Protein AF-A0A933UM60-F1 (afdb_monomer)

Structure (mmCIF, N/CA/C/O backbone):
data_AF-A0A933UM60-F1
#
_entry.id   AF-A0A933UM60-F1
#
loop_
_atom_site.group_PDB
_atom_site.id
_atom_site.type_symbol
_atom_site.label_atom_id
_atom_site.label_alt_id
_atom_site.label_comp_id
_atom_site.label_asym_id
_atom_site.label_entity_id
_atom_site.label_seq_id
_atom_site.pdbx_PDB_ins_code
_atom_site.Cartn_x
_atom_site.Cartn_y
_atom_site.Cartn_z
_atom_site.occupancy
_atom_site.B_iso_or_equiv
_atom_site.auth_seq_id
_atom_site.auth_comp_id
_atom_site.auth_asym_id
_atom_site.auth_atom_id
_atom_site.pdbx_PDB_model_num
ATOM 1 N N . MET A 1 1 ? -29.049 58.541 -40.777 1.00 42.91 1 MET A N 1
ATOM 2 C CA . MET A 1 1 ? -27.787 58.782 -41.516 1.00 42.91 1 MET A CA 1
ATOM 3 C C . MET A 1 1 ? -27.486 57.517 -42.316 1.00 42.91 1 MET A C 1
ATOM 5 O O . MET A 1 1 ? -27.188 56.504 -41.711 1.00 42.91 1 MET A O 1
ATOM 9 N N . GLY A 1 2 ? -27.932 57.425 -43.572 1.00 38.59 2 GLY A N 1
ATOM 10 C CA . GLY A 1 2 ? -27.103 57.730 -44.752 1.00 38.59 2 GLY A CA 1
ATOM 11 C C . GLY A 1 2 ? -26.248 56.503 -45.113 1.00 38.59 2 GLY A C 1
ATOM 12 O O . GLY A 1 2 ? -25.221 56.299 -44.489 1.00 38.59 2 GLY A O 1
ATOM 13 N N . ALA A 1 3 ? -26.781 55.519 -45.845 1.00 40.28 3 ALA A N 1
ATOM 14 C CA . ALA A 1 3 ? -26.734 55.390 -47.314 1.00 40.28 3 ALA A CA 1
ATOM 15 C C . ALA A 1 3 ? -25.311 55.084 -47.851 1.00 40.28 3 ALA A C 1
ATOM 17 O O . ALA A 1 3 ? -24.404 55.875 -47.662 1.00 40.28 3 ALA A O 1
ATOM 18 N N . VAL A 1 4 ? -25.039 53.878 -48.374 1.00 40.75 4 VAL A N 1
ATOM 19 C CA . VAL A 1 4 ? -25.168 53.446 -49.794 1.00 40.75 4 VAL A CA 1
ATOM 20 C C . VAL A 1 4 ? -23.801 53.375 -50.498 1.00 40.75 4 VAL A C 1
ATOM 22 O O . VAL A 1 4 ? -23.151 54.392 -50.676 1.00 40.75 4 VAL A O 1
ATOM 25 N N . HIS A 1 5 ? -23.427 52.175 -50.968 1.00 44.78 5 HIS A N 1
ATOM 26 C CA . HIS A 1 5 ? -23.040 51.868 -52.367 1.00 44.78 5 HIS A CA 1
ATOM 27 C C . HIS A 1 5 ? -22.730 50.354 -52.494 1.00 44.78 5 HIS A C 1
ATOM 29 O O . HIS A 1 5 ? -21.765 49.870 -51.919 1.00 44.78 5 HIS A O 1
ATOM 35 N N . ARG A 1 6 ? -23.623 49.489 -53.023 1.00 44.81 6 ARG A N 1
ATOM 36 C CA . ARG A 1 6 ? -23.791 49.090 -54.455 1.00 44.81 6 ARG A CA 1
ATOM 37 C C . ARG A 1 6 ? -22.460 49.078 -55.232 1.00 44.81 6 ARG A C 1
ATOM 39 O O . ARG A 1 6 ? -21.859 50.130 -55.341 1.00 44.81 6 ARG A O 1
ATOM 46 N N . GLY A 1 7 ? -21.987 48.020 -55.896 1.00 40.00 7 GLY A N 1
ATOM 47 C CA . GLY A 1 7 ? -22.575 46.756 -56.353 1.00 40.00 7 GLY A CA 1
ATOM 48 C C . GLY A 1 7 ? -22.215 46.501 -57.836 1.00 40.00 7 GLY A C 1
ATOM 49 O O . GLY A 1 7 ? -22.061 47.466 -58.576 1.00 40.00 7 GLY A O 1
ATOM 50 N N . ARG A 1 8 ? -22.229 45.218 -58.264 1.00 44.12 8 ARG A N 1
ATOM 51 C CA . ARG A 1 8 ? -22.216 44.677 -59.664 1.00 44.12 8 ARG A CA 1
ATOM 52 C C . ARG A 1 8 ? -20.857 44.684 -60.405 1.00 44.12 8 ARG A C 1
ATOM 54 O O . ARG A 1 8 ? -20.070 45.578 -60.186 1.00 44.12 8 ARG A O 1
ATOM 61 N N . ARG A 1 9 ? -20.513 43.802 -61.362 1.00 42.97 9 ARG A N 1
ATOM 62 C CA . ARG A 1 9 ? -21.058 42.582 -62.025 1.00 42.97 9 ARG A CA 1
ATOM 63 C C . ARG A 1 9 ? -19.967 42.069 -63.002 1.00 42.97 9 ARG A C 1
ATOM 65 O O . ARG A 1 9 ? -19.203 42.882 -63.497 1.00 42.97 9 ARG A O 1
ATOM 72 N N . GLY A 1 10 ? -20.025 40.792 -63.412 1.00 39.47 10 GLY A N 1
ATOM 73 C CA . GLY A 1 10 ? -19.461 40.301 -64.695 1.00 39.47 10 GLY A CA 1
ATOM 74 C C . GLY A 1 10 ? -18.886 38.875 -64.620 1.00 39.47 10 GLY A C 1
ATOM 75 O O . GLY A 1 10 ? -17.795 38.691 -64.114 1.00 39.47 10 GLY A O 1
ATOM 76 N N . ARG A 1 11 ? -19.664 37.798 -64.833 1.00 40.88 11 ARG A N 1
ATOM 77 C CA . ARG A 1 11 ? -19.905 37.053 -66.102 1.00 40.88 11 ARG A CA 1
ATOM 78 C C . ARG A 1 11 ? -18.648 36.503 -66.836 1.00 40.88 11 ARG A C 1
ATOM 80 O O . ARG A 1 11 ? -18.079 37.245 -67.613 1.00 40.88 11 ARG A O 1
ATOM 87 N N . ARG A 1 12 ? -18.388 35.180 -66.652 1.00 40.91 12 ARG A N 1
ATOM 88 C CA . ARG A 1 12 ? -18.180 34.039 -67.622 1.00 40.91 12 ARG A CA 1
ATOM 89 C C . ARG A 1 12 ? -17.208 34.211 -68.835 1.00 40.91 12 ARG A C 1
ATOM 91 O O . ARG A 1 12 ? -17.000 35.333 -69.254 1.00 40.91 12 ARG A O 1
ATOM 98 N N . PRO A 1 13 ? -16.848 33.156 -69.618 1.00 51.88 13 PRO A N 1
ATOM 99 C CA . PRO A 1 13 ? -16.498 31.739 -69.356 1.00 51.88 13 PRO A CA 1
ATOM 100 C C . PRO A 1 13 ? -15.273 31.207 -70.191 1.00 51.88 13 PRO A C 1
ATOM 102 O O . PRO A 1 13 ? -14.789 31.888 -71.080 1.00 51.88 13 PRO A O 1
ATOM 105 N N . ARG A 1 14 ? -14.904 29.921 -69.986 1.00 44.75 14 ARG A N 1
ATOM 106 C CA . ARG A 1 14 ? -14.344 28.916 -70.949 1.00 44.75 14 ARG A CA 1
ATOM 107 C C . ARG A 1 14 ? -13.063 29.226 -71.765 1.00 44.75 14 ARG A C 1
ATOM 109 O O . ARG A 1 14 ? -13.074 30.125 -72.593 1.00 44.75 14 ARG A O 1
ATOM 116 N N . ARG A 1 15 ? -12.101 28.280 -71.741 1.00 43.41 15 ARG A N 1
ATOM 117 C CA . ARG A 1 15 ? -11.640 27.463 -72.905 1.00 43.41 15 ARG A CA 1
ATOM 118 C C . ARG A 1 15 ? -10.440 26.557 -72.547 1.00 43.41 15 ARG A C 1
ATOM 120 O O . ARG A 1 15 ? -9.347 27.040 -72.296 1.00 43.41 15 ARG A O 1
ATOM 127 N N . THR A 1 16 ? -10.654 25.241 -72.575 1.00 47.88 16 THR A N 1
ATOM 128 C CA . THR A 1 16 ? -9.667 24.213 -72.985 1.00 47.88 16 THR A CA 1
ATOM 129 C C . THR A 1 16 ? -9.500 24.277 -74.515 1.00 47.88 16 THR A C 1
ATOM 131 O O . THR A 1 16 ? -10.444 24.739 -75.169 1.00 47.88 16 THR A O 1
ATOM 134 N N . PRO A 1 17 ? -8.357 23.868 -75.116 1.00 49.66 17 PRO A N 1
ATOM 135 C CA . PRO A 1 17 ? -8.133 22.450 -75.494 1.00 49.66 17 PRO A CA 1
ATOM 136 C C . PRO A 1 17 ? -6.635 21.996 -75.458 1.00 49.66 17 PRO A C 1
ATOM 138 O O . PRO A 1 17 ? -5.748 22.832 -75.374 1.00 49.66 17 PRO A O 1
ATOM 141 N N . ALA A 1 18 ? -6.337 20.697 -75.251 1.00 39.78 18 ALA A N 1
ATOM 142 C CA . ALA A 1 18 ? -5.787 19.713 -76.228 1.00 39.78 18 ALA A CA 1
ATOM 143 C C . ALA A 1 18 ? -4.406 20.089 -76.841 1.00 39.78 18 ALA A C 1
ATOM 145 O O . ALA A 1 18 ? -4.209 21.230 -77.210 1.00 39.78 18 ALA A O 1
ATOM 146 N N . ALA A 1 19 ? -3.407 19.238 -77.102 1.00 39.78 19 ALA A N 1
ATOM 147 C CA . ALA A 1 19 ? -3.171 17.797 -77.024 1.00 39.78 19 ALA A CA 1
ATOM 148 C C . ALA A 1 19 ? -1.699 17.518 -77.451 1.00 39.78 19 ALA A C 1
ATOM 150 O O . ALA A 1 19 ? -1.072 18.365 -78.078 1.00 39.78 19 ALA A O 1
ATOM 151 N N . ARG A 1 20 ? -1.269 16.253 -77.283 1.00 35.12 20 ARG A N 1
ATOM 152 C CA . ARG A 1 20 ? -0.424 15.454 -78.213 1.00 35.12 20 ARG A CA 1
ATOM 153 C C . ARG A 1 20 ? 1.116 15.576 -78.201 1.00 35.12 20 ARG A C 1
ATOM 155 O O . ARG A 1 20 ? 1.680 16.633 -78.425 1.00 35.12 20 ARG A O 1
ATOM 162 N N . GLY A 1 21 ? 1.754 14.393 -78.171 1.00 37.00 21 GLY A N 1
ATOM 163 C CA . GLY A 1 21 ? 3.055 14.097 -78.803 1.00 37.00 21 GLY A CA 1
ATOM 164 C C . GLY A 1 21 ? 4.148 13.660 -77.818 1.00 37.00 21 GLY A C 1
ATOM 165 O O . GLY A 1 21 ? 4.873 14.492 -77.306 1.00 37.00 21 GLY A O 1
ATOM 166 N N . ALA A 1 22 ? 4.209 12.403 -77.369 1.00 41.56 22 ALA A N 1
ATOM 167 C CA . ALA A 1 22 ? 4.901 11.281 -78.023 1.00 41.56 22 ALA A CA 1
ATOM 168 C C . ALA A 1 22 ? 6.381 11.544 -78.381 1.00 41.56 22 ALA A C 1
ATOM 170 O O . ALA A 1 22 ? 6.646 12.282 -79.324 1.00 41.56 22 ALA A O 1
ATOM 171 N N . ARG A 1 23 ? 7.312 10.830 -77.718 1.00 44.06 23 ARG A N 1
ATOM 172 C CA . ARG A 1 23 ? 8.326 9.937 -78.338 1.00 44.06 23 ARG A CA 1
ATOM 173 C C . ARG A 1 23 ? 9.344 9.420 -77.306 1.00 44.06 23 ARG A C 1
ATOM 175 O O . ARG A 1 23 ? 10.139 10.171 -76.758 1.00 44.06 23 ARG A O 1
ATOM 182 N N . ARG A 1 24 ? 9.332 8.098 -77.098 1.00 45.41 24 ARG A N 1
ATOM 183 C CA . ARG A 1 24 ? 10.497 7.299 -76.680 1.00 45.41 24 ARG A CA 1
ATOM 184 C C . ARG A 1 24 ? 11.427 7.119 -77.887 1.00 45.41 24 ARG A C 1
ATOM 186 O O . ARG A 1 24 ? 10.913 7.005 -79.001 1.00 45.41 24 ARG A O 1
ATOM 193 N N . PRO A 1 25 ? 12.730 6.905 -77.665 1.00 51.56 25 PRO A N 1
ATOM 194 C CA . PRO A 1 25 ? 13.482 6.002 -78.521 1.00 51.56 25 PRO A CA 1
ATOM 195 C C . PRO A 1 25 ? 13.989 4.792 -77.732 1.00 51.56 25 PRO A C 1
ATOM 197 O O . PRO A 1 25 ? 14.668 4.910 -76.714 1.00 51.56 25 PRO A O 1
ATOM 200 N N . ALA A 1 26 ? 13.632 3.618 -78.247 1.00 37.78 26 ALA A N 1
ATOM 201 C CA . ALA A 1 26 ? 14.348 2.378 -78.022 1.00 37.78 26 ALA A CA 1
ATOM 202 C C . ALA A 1 26 ? 15.647 2.416 -78.841 1.00 37.78 26 ALA A C 1
ATOM 204 O O . ALA A 1 26 ? 15.629 2.775 -80.016 1.00 37.78 26 ALA A O 1
ATOM 205 N N . GLY A 1 27 ? 16.756 2.032 -78.219 1.00 39.91 27 GLY A N 1
ATOM 206 C CA . GLY A 1 27 ? 18.043 1.826 -78.871 1.00 39.91 27 GLY A CA 1
ATOM 207 C C . GLY A 1 27 ? 18.648 0.532 -78.356 1.00 39.91 27 GLY A C 1
ATOM 208 O O . GLY A 1 27 ? 19.446 0.545 -77.427 1.00 39.91 27 GLY A O 1
ATOM 209 N N . ALA A 1 28 ? 18.218 -0.586 -78.936 1.00 37.09 28 ALA A N 1
ATOM 210 C CA . ALA A 1 28 ? 18.884 -1.868 -78.798 1.00 37.09 28 ALA A CA 1
ATOM 211 C C . ALA A 1 28 ? 20.180 -1.846 -79.620 1.00 37.09 28 ALA A C 1
ATOM 213 O O . ALA A 1 28 ? 20.149 -1.577 -80.821 1.00 37.09 28 ALA A O 1
ATOM 214 N N . ARG A 1 29 ? 21.311 -2.174 -78.991 1.00 42.38 29 ARG A N 1
ATOM 215 C CA . ARG A 1 29 ? 22.474 -2.742 -79.679 1.00 42.38 29 ARG A CA 1
ATOM 216 C C . ARG A 1 29 ? 22.994 -3.919 -78.868 1.00 42.38 29 ARG A C 1
ATOM 218 O O . ARG A 1 29 ? 23.599 -3.757 -77.816 1.00 42.38 29 ARG A O 1
ATOM 225 N N . VAL A 1 30 ? 22.695 -5.097 -79.399 1.00 42.00 30 VAL A N 1
ATOM 226 C CA . VAL A 1 30 ? 23.357 -6.368 -79.125 1.00 42.00 30 VAL A CA 1
ATOM 227 C C . VAL A 1 30 ? 24.645 -6.393 -79.954 1.00 42.00 30 VAL A C 1
ATOM 229 O O . VAL A 1 30 ? 24.625 -6.029 -81.128 1.00 42.00 30 VAL A O 1
ATOM 232 N N . GLY A 1 31 ? 25.752 -6.812 -79.346 1.00 37.25 31 GLY A N 1
ATOM 233 C CA . GLY A 1 31 ? 27.034 -7.076 -80.001 1.00 37.25 31 GLY A CA 1
ATOM 234 C C . GLY A 1 31 ? 27.964 -7.808 -79.026 1.00 37.25 31 GLY A C 1
ATOM 235 O O . GLY A 1 31 ? 27.864 -7.564 -77.827 1.00 37.25 31 GLY A O 1
ATOM 236 N N . PRO A 1 32 ? 28.774 -8.766 -79.496 1.00 45.16 32 PRO A N 1
ATOM 237 C CA . PRO A 1 32 ? 28.977 -10.048 -78.828 1.00 45.16 32 PRO A CA 1
ATOM 238 C C . PRO A 1 32 ? 30.086 -10.024 -77.773 1.00 45.16 32 PRO A C 1
ATOM 240 O O . PRO A 1 32 ? 31.077 -9.308 -77.900 1.00 45.16 32 PRO A O 1
ATOM 243 N N . GLY A 1 33 ? 29.949 -10.880 -76.761 1.00 40.22 33 GLY A N 1
ATOM 244 C CA . GLY A 1 33 ? 31.091 -11.312 -75.964 1.00 40.22 33 GLY A CA 1
ATOM 245 C C . GLY A 1 33 ? 31.968 -12.282 -76.757 1.00 40.22 33 GLY A C 1
ATOM 246 O O . GLY A 1 33 ? 31.464 -13.057 -77.572 1.00 40.22 33 GLY A O 1
ATOM 247 N N . PRO A 1 34 ? 33.268 -12.297 -76.452 1.00 44.75 34 PRO A N 1
ATOM 248 C CA . PRO A 1 34 ? 33.931 -13.571 -76.275 1.00 44.75 34 PRO A CA 1
ATOM 249 C C . PRO A 1 34 ? 34.558 -13.653 -74.885 1.00 44.75 34 PRO A C 1
ATOM 251 O O . PRO A 1 34 ? 35.176 -12.721 -74.370 1.00 44.75 34 PRO A O 1
ATOM 254 N N . ALA A 1 35 ? 34.360 -14.819 -74.284 1.00 40.16 35 ALA A N 1
ATOM 255 C CA . ALA A 1 35 ? 35.145 -15.315 -73.177 1.00 40.16 35 ALA A CA 1
ATOM 256 C C . ALA A 1 35 ? 36.649 -15.339 -73.521 1.00 40.16 35 ALA A C 1
ATOM 258 O O . ALA A 1 35 ? 37.029 -15.319 -74.689 1.00 40.16 35 ALA A O 1
ATOM 259 N N . ALA A 1 36 ? 37.455 -15.502 -72.470 1.00 38.41 36 ALA A N 1
ATOM 260 C CA . ALA A 1 36 ? 38.898 -15.761 -72.455 1.00 38.41 36 ALA A CA 1
ATOM 261 C C . ALA A 1 36 ? 39.812 -14.532 -72.313 1.00 38.41 36 ALA A C 1
ATOM 263 O O . ALA A 1 36 ? 40.318 -13.982 -73.281 1.00 38.41 36 ALA A O 1
ATOM 264 N N . ALA A 1 37 ? 40.131 -14.201 -71.059 1.00 41.66 37 ALA A N 1
ATOM 265 C CA . ALA A 1 37 ? 41.521 -14.092 -70.604 1.00 41.66 37 ALA A CA 1
ATOM 266 C C . ALA A 1 37 ? 41.555 -13.954 -69.074 1.00 41.66 37 ALA A C 1
ATOM 268 O O . ALA A 1 37 ? 41.795 -12.882 -68.525 1.00 41.66 37 ALA A O 1
ATOM 269 N N . ALA A 1 38 ? 41.340 -15.067 -68.370 1.00 48.56 38 ALA A N 1
ATOM 270 C CA . ALA A 1 38 ? 41.870 -15.217 -67.022 1.00 48.56 38 ALA A CA 1
ATOM 271 C C . ALA A 1 38 ? 43.401 -15.279 -67.144 1.00 48.56 38 ALA A C 1
ATOM 273 O O . ALA A 1 38 ? 43.972 -16.332 -67.417 1.00 48.56 38 ALA A O 1
ATOM 274 N N . ARG A 1 39 ? 44.066 -14.127 -67.029 1.00 42.00 39 ARG A N 1
ATOM 275 C CA . ARG A 1 39 ? 45.517 -14.054 -66.852 1.00 42.00 39 ARG A CA 1
ATOM 276 C C . ARG A 1 39 ? 45.785 -13.616 -65.423 1.00 42.00 39 ARG A C 1
ATOM 278 O O . ARG A 1 39 ? 45.347 -12.554 -64.993 1.00 42.00 39 ARG A O 1
ATOM 285 N N . ALA A 1 40 ? 46.458 -14.497 -64.695 1.00 45.84 40 ALA A N 1
ATOM 286 C CA . ALA A 1 40 ? 46.932 -14.286 -63.343 1.00 45.84 40 ALA A CA 1
ATOM 287 C C . ALA A 1 40 ? 47.729 -12.975 -63.259 1.00 45.84 40 ALA A C 1
ATOM 289 O O . ALA A 1 40 ? 48.801 -12.852 -63.851 1.00 45.84 40 ALA A O 1
ATOM 290 N N . HIS A 1 41 ? 47.202 -11.995 -62.526 1.00 54.59 41 HIS A N 1
ATOM 291 C CA . HIS A 1 41 ? 47.991 -10.854 -62.085 1.00 54.59 41 HIS A CA 1
ATOM 292 C C . HIS A 1 41 ? 48.845 -11.299 -60.887 1.00 54.59 41 HIS A C 1
ATOM 294 O O . HIS A 1 41 ? 48.278 -11.797 -59.910 1.00 54.59 41 HIS A O 1
ATOM 300 N N . PRO A 1 42 ? 50.180 -11.140 -60.919 1.00 49.00 42 PRO A N 1
ATOM 301 C CA . PRO A 1 42 ? 51.004 -11.388 -59.745 1.00 49.00 42 PRO A CA 1
ATOM 302 C C . PRO A 1 42 ? 50.621 -10.388 -58.646 1.00 49.00 42 PRO A C 1
ATOM 304 O O . PRO A 1 42 ? 50.421 -9.200 -58.907 1.00 49.00 42 PRO A O 1
ATOM 307 N N . ALA A 1 43 ? 50.477 -10.889 -57.419 1.00 53.31 43 ALA A N 1
ATOM 308 C CA . ALA A 1 43 ? 50.132 -10.101 -56.246 1.00 53.31 43 ALA A CA 1
ATOM 309 C C . ALA A 1 43 ? 51.196 -9.020 -55.997 1.00 53.31 43 ALA A C 1
ATOM 311 O O . ALA A 1 43 ? 52.293 -9.309 -55.525 1.00 53.31 43 ALA A O 1
ATOM 312 N N . LEU A 1 44 ? 50.867 -7.767 -56.314 1.00 55.81 44 LEU A N 1
ATOM 313 C CA . LEU A 1 44 ? 51.692 -6.627 -55.935 1.00 55.81 44 LEU A CA 1
ATOM 314 C C . LEU A 1 44 ? 51.596 -6.423 -54.411 1.00 55.81 44 LEU A C 1
ATOM 316 O O . LEU A 1 44 ? 50.483 -6.415 -53.870 1.00 55.81 44 LEU A O 1
ATOM 320 N N . PRO A 1 45 ? 52.723 -6.246 -53.699 1.00 58.72 45 PRO A N 1
ATOM 321 C CA . PRO A 1 45 ? 52.699 -5.948 -52.274 1.00 58.72 45 PRO A CA 1
ATOM 322 C C . PRO A 1 45 ? 51.970 -4.621 -52.016 1.00 58.72 45 PRO A C 1
ATOM 324 O O . PRO A 1 45 ? 52.177 -3.625 -52.711 1.00 58.72 45 PRO A O 1
ATOM 327 N N . ARG A 1 46 ? 51.080 -4.620 -51.014 1.00 50.03 46 ARG A N 1
ATOM 328 C CA . ARG A 1 46 ? 50.284 -3.445 -50.630 1.00 50.03 46 ARG A CA 1
ATOM 329 C C . ARG A 1 46 ? 51.210 -2.301 -50.179 1.00 50.03 46 ARG A C 1
ATOM 331 O O . ARG A 1 46 ? 52.026 -2.527 -49.287 1.00 50.03 46 ARG A O 1
ATOM 338 N N . PRO A 1 47 ? 51.070 -1.077 -50.723 1.00 53.19 47 PRO A N 1
ATOM 339 C CA . PRO A 1 47 ? 51.837 0.070 -50.249 1.00 53.19 47 PRO A CA 1
ATOM 340 C C . PRO A 1 47 ? 51.412 0.446 -48.817 1.00 53.19 47 PRO A C 1
ATOM 342 O O . PRO A 1 47 ? 50.213 0.423 -48.511 1.00 53.19 47 PRO A O 1
ATOM 345 N N . PRO A 1 48 ? 52.353 0.808 -47.928 1.00 54.69 48 PRO A N 1
ATOM 346 C CA . PRO A 1 48 ? 52.015 1.204 -46.573 1.00 54.69 48 PRO A CA 1
ATOM 347 C C . PRO A 1 48 ? 51.436 2.623 -46.579 1.00 54.69 48 PRO A C 1
ATOM 349 O O . PRO A 1 48 ? 52.000 3.544 -47.164 1.00 54.69 48 PRO A O 1
ATOM 352 N N . GLY A 1 49 ? 50.311 2.806 -45.886 1.00 56.88 49 GLY A N 1
ATOM 353 C CA . GLY A 1 49 ? 49.848 4.128 -45.468 1.00 56.88 49 GLY A CA 1
ATOM 354 C C . GLY A 1 49 ? 49.027 4.915 -46.490 1.00 56.88 49 GLY A C 1
ATOM 355 O O . GLY A 1 49 ? 49.430 5.986 -46.933 1.00 56.88 49 GLY A O 1
ATOM 356 N N . ARG A 1 50 ? 47.790 4.481 -46.747 1.00 44.47 50 ARG A N 1
ATOM 357 C CA . ARG A 1 50 ? 46.692 5.417 -47.031 1.00 44.47 50 ARG A CA 1
ATOM 358 C C . ARG A 1 50 ? 45.584 5.176 -46.017 1.00 44.47 50 ARG A C 1
ATOM 360 O O . ARG A 1 50 ? 44.921 4.148 -46.045 1.00 44.47 50 ARG A O 1
ATOM 367 N N . ARG A 1 51 ? 45.440 6.115 -45.079 1.00 52.69 51 ARG A N 1
ATOM 368 C CA . ARG A 1 51 ? 44.299 6.179 -44.162 1.00 52.69 51 ARG A CA 1
ATOM 369 C C . ARG A 1 51 ? 43.049 6.369 -45.018 1.00 52.69 51 ARG A C 1
ATOM 371 O O . ARG A 1 51 ? 42.932 7.393 -45.687 1.00 52.69 51 ARG A O 1
ATOM 378 N N . GLU A 1 52 ? 42.152 5.390 -45.020 1.00 46.97 52 GLU A N 1
ATOM 379 C CA . GLU A 1 52 ? 40.813 5.580 -45.570 1.00 46.97 52 GLU A CA 1
ATOM 380 C C . GLU A 1 52 ? 40.159 6.774 -44.855 1.00 46.97 52 GLU A C 1
ATOM 382 O O . GLU A 1 52 ? 40.263 6.877 -43.623 1.00 46.97 52 GLU A O 1
ATOM 387 N N . PRO A 1 53 ? 39.527 7.716 -45.579 1.00 45.94 53 PRO A N 1
ATOM 388 C CA . PRO A 1 53 ? 38.753 8.759 -44.934 1.00 45.94 53 PRO A CA 1
ATOM 389 C C . PRO A 1 53 ? 37.640 8.067 -44.155 1.00 45.94 53 PRO A C 1
ATOM 391 O O . PRO A 1 53 ? 36.805 7.370 -44.728 1.00 45.94 53 PRO A O 1
ATOM 394 N N . ALA A 1 54 ? 37.675 8.223 -42.833 1.00 46.53 54 ALA A N 1
ATOM 395 C CA . ALA A 1 54 ? 36.659 7.709 -41.937 1.00 46.53 54 ALA A CA 1
ATOM 396 C C . ALA A 1 54 ? 35.279 8.097 -42.487 1.00 46.53 54 ALA A C 1
ATOM 398 O O . ALA A 1 54 ? 34.934 9.281 -42.506 1.00 46.53 54 ALA A O 1
ATOM 399 N N . GLY A 1 55 ? 34.501 7.102 -42.935 1.00 51.34 55 GLY A N 1
ATOM 400 C CA . GLY A 1 55 ? 33.073 7.273 -43.197 1.00 51.34 55 GLY A CA 1
ATOM 401 C C . GLY A 1 55 ? 32.452 7.998 -42.004 1.00 51.34 55 GLY A C 1
ATOM 402 O O . GLY A 1 55 ? 32.936 7.796 -40.884 1.00 51.34 55 GLY A O 1
ATOM 403 N N . PRO A 1 56 ? 31.475 8.898 -42.226 1.00 51.84 56 PRO A N 1
ATOM 404 C CA . PRO A 1 56 ? 31.122 9.942 -41.277 1.00 51.84 56 PRO A CA 1
ATOM 405 C C . PRO A 1 56 ? 30.920 9.307 -39.912 1.00 51.84 56 PRO A C 1
ATOM 407 O O . PRO A 1 56 ? 29.943 8.592 -39.682 1.00 51.84 56 PRO A O 1
ATOM 410 N N . ARG A 1 57 ? 31.898 9.531 -39.027 1.00 53.31 57 ARG A N 1
ATOM 411 C CA . ARG A 1 57 ? 31.808 9.152 -37.628 1.00 53.31 57 ARG A CA 1
ATOM 412 C C . ARG A 1 57 ? 30.583 9.893 -37.143 1.00 53.31 57 ARG A C 1
ATOM 414 O O . ARG A 1 57 ? 30.631 11.107 -36.954 1.00 53.31 57 ARG A O 1
ATOM 421 N N . ARG A 1 58 ? 29.466 9.179 -37.016 1.00 54.31 58 ARG A N 1
ATOM 422 C CA . ARG A 1 58 ? 28.319 9.644 -36.252 1.00 54.31 58 ARG A CA 1
ATOM 423 C C . ARG A 1 58 ? 28.845 9.769 -34.831 1.00 54.31 58 ARG A C 1
ATOM 425 O O . ARG A 1 58 ? 28.834 8.814 -34.066 1.00 54.31 58 ARG A O 1
ATOM 432 N N . GLY A 1 59 ? 29.450 10.918 -34.539 1.00 45.53 59 GLY A N 1
ATOM 433 C CA . GLY A 1 59 ? 29.855 11.271 -33.196 1.00 45.53 59 GLY A CA 1
ATOM 434 C C . GLY A 1 59 ? 28.617 11.273 -32.299 1.00 45.53 59 GLY A C 1
ATOM 435 O O . GLY A 1 59 ? 27.490 11.275 -32.809 1.00 45.53 59 GLY A O 1
ATOM 436 N N . PRO A 1 60 ? 28.790 11.329 -30.973 1.00 56.28 60 PRO A N 1
ATOM 437 C CA . PRO A 1 60 ? 27.700 11.355 -29.989 1.00 56.28 60 PRO A CA 1
ATOM 438 C C . PRO A 1 60 ? 26.853 12.654 -30.031 1.00 56.28 60 PRO A C 1
ATOM 440 O O . PRO A 1 60 ? 26.371 13.154 -29.020 1.00 56.28 60 PRO A O 1
ATOM 443 N N . ALA A 1 61 ? 26.681 13.251 -31.211 1.00 48.41 61 ALA A N 1
ATOM 444 C CA . ALA A 1 61 ? 25.949 14.479 -31.472 1.00 48.41 61 ALA A CA 1
ATOM 445 C C . ALA A 1 61 ? 24.506 14.240 -31.962 1.00 48.41 61 ALA A C 1
ATOM 447 O O . ALA A 1 61 ? 23.757 15.207 -32.085 1.00 48.41 61 ALA A O 1
ATOM 448 N N . ALA A 1 62 ? 24.089 12.992 -32.214 1.00 49.81 62 ALA A N 1
ATOM 449 C CA . ALA A 1 62 ? 22.729 12.690 -32.677 1.00 49.81 62 ALA A CA 1
ATOM 450 C C . ALA A 1 62 ? 21.676 12.585 -31.553 1.00 49.81 62 ALA A C 1
ATOM 452 O O . ALA A 1 62 ? 20.496 12.750 -31.845 1.00 49.81 62 ALA A O 1
ATOM 453 N N . ASP A 1 63 ? 22.067 12.410 -30.284 1.00 49.12 63 ASP A N 1
ATOM 454 C CA . ASP A 1 63 ? 21.108 12.120 -29.196 1.00 49.12 63 ASP A CA 1
ATOM 455 C C . ASP A 1 63 ? 20.895 13.248 -28.176 1.00 49.12 63 ASP A C 1
ATOM 457 O O . ASP A 1 63 ? 20.226 13.097 -27.158 1.00 49.12 63 ASP A O 1
ATOM 461 N N . ARG A 1 64 ? 21.374 14.462 -28.464 1.00 47.56 64 ARG A N 1
ATOM 462 C CA . ARG A 1 64 ? 21.210 15.608 -27.547 1.00 47.56 64 ARG A CA 1
ATOM 463 C C . ARG A 1 64 ? 19.797 16.212 -27.526 1.00 47.56 64 ARG A C 1
ATOM 465 O O . ARG A 1 64 ? 19.583 17.245 -26.897 1.00 47.56 64 ARG A O 1
ATOM 472 N N . ARG A 1 65 ? 18.814 15.623 -28.221 1.00 51.22 65 ARG A N 1
ATOM 473 C CA . ARG A 1 65 ? 17.466 16.211 -28.370 1.00 51.22 65 ARG A CA 1
ATOM 474 C C . ARG A 1 65 ? 16.414 15.732 -27.367 1.00 51.22 65 ARG A C 1
ATOM 476 O O . ARG A 1 65 ? 15.307 16.266 -27.424 1.00 51.22 65 ARG A O 1
ATOM 483 N N . ARG A 1 66 ? 16.693 14.791 -26.455 1.00 48.81 66 ARG A N 1
ATOM 484 C CA . ARG A 1 66 ? 15.639 14.260 -25.558 1.00 48.81 66 ARG A CA 1
ATOM 485 C C . ARG A 1 66 ? 15.993 14.103 -24.077 1.00 48.81 66 ARG A C 1
ATOM 487 O O . ARG A 1 66 ? 15.182 13.565 -23.342 1.00 48.81 66 ARG A O 1
ATOM 494 N N . ALA A 1 67 ? 17.074 14.701 -23.585 1.00 45.97 67 ALA A N 1
ATOM 495 C CA . ALA A 1 67 ? 17.245 14.915 -22.144 1.00 45.97 67 ALA A CA 1
ATOM 496 C C . ALA A 1 67 ? 16.525 16.205 -21.695 1.00 45.97 67 ALA A C 1
ATOM 498 O O . ALA A 1 67 ? 17.134 17.151 -21.203 1.00 45.97 67 ALA A O 1
ATOM 499 N N . ARG A 1 68 ? 15.210 16.297 -21.923 1.00 47.06 68 ARG A N 1
ATOM 500 C CA . ARG A 1 68 ? 14.372 17.231 -21.160 1.00 47.06 68 ARG A CA 1
ATOM 501 C C . ARG A 1 68 ? 13.649 16.377 -20.141 1.00 47.06 68 ARG A C 1
ATOM 503 O O . ARG A 1 68 ? 12.766 15.620 -20.530 1.00 47.06 68 ARG A O 1
ATOM 510 N N . VAL A 1 69 ? 14.004 16.518 -18.863 1.00 56.69 69 VAL A N 1
ATOM 511 C CA . VAL A 1 69 ? 13.107 16.124 -17.769 1.00 56.69 69 VAL A CA 1
ATOM 512 C C . VAL A 1 69 ? 11.740 16.694 -18.155 1.00 56.69 69 VAL A C 1
ATOM 514 O O . VAL A 1 69 ? 11.669 17.906 -18.415 1.00 56.69 69 VAL A O 1
ATOM 517 N N . PRO A 1 70 ? 10.696 15.871 -18.359 1.00 57.88 70 PRO A N 1
ATOM 518 C CA . PRO A 1 70 ? 9.423 16.409 -18.793 1.00 57.88 70 PRO A CA 1
ATOM 519 C C . PRO A 1 70 ? 9.038 17.479 -17.775 1.00 57.88 70 PRO A C 1
ATOM 521 O O . PRO A 1 70 ? 9.022 17.206 -16.579 1.00 57.88 70 PRO A O 1
ATOM 524 N N . ARG A 1 71 ? 8.766 18.712 -18.223 1.00 59.72 71 ARG A N 1
ATOM 525 C CA . ARG A 1 71 ? 8.429 19.841 -17.329 1.00 59.72 71 ARG A CA 1
ATOM 526 C C . ARG A 1 71 ? 7.204 19.551 -16.441 1.00 59.72 71 ARG A C 1
ATOM 528 O O . ARG A 1 71 ? 6.940 20.286 -15.503 1.00 59.72 71 ARG A O 1
ATOM 535 N N . LEU A 1 72 ? 6.488 18.468 -16.740 1.00 64.56 72 LEU A N 1
ATOM 536 C CA . LEU A 1 72 ? 5.316 17.953 -16.043 1.00 64.56 72 LEU A CA 1
ATOM 537 C C . LEU A 1 72 ? 5.575 16.628 -15.302 1.00 64.56 72 LEU A C 1
ATOM 539 O O . LEU A 1 72 ? 4.639 16.051 -14.766 1.00 64.56 72 LEU A O 1
ATOM 543 N N . GLY A 1 73 ? 6.813 16.126 -15.254 1.00 68.31 73 GLY A N 1
ATOM 544 C CA . GLY A 1 73 ? 7.136 14.826 -14.649 1.00 68.31 73 GLY A CA 1
ATOM 545 C C . GLY A 1 73 ? 6.810 14.740 -13.154 1.00 68.31 73 GLY A C 1
ATOM 546 O O . GLY A 1 73 ? 6.534 13.658 -12.652 1.00 68.31 73 GLY A O 1
ATOM 547 N N . LEU A 1 74 ? 6.777 15.883 -12.459 1.00 80.19 74 LEU A N 1
ATOM 548 C CA . LEU A 1 74 ? 6.398 15.985 -11.045 1.00 80.19 74 LEU A CA 1
ATOM 549 C C . LEU A 1 74 ? 4.919 16.332 -10.825 1.00 80.19 74 LEU A C 1
ATOM 551 O O . LEU A 1 74 ? 4.445 16.265 -9.694 1.00 80.19 74 LEU A O 1
ATOM 555 N N . LEU A 1 75 ? 4.173 16.689 -11.877 1.00 81.94 75 LEU A N 1
ATOM 556 C CA . LEU A 1 75 ? 2.766 17.074 -11.753 1.00 81.94 75 LEU A CA 1
ATOM 557 C C . LEU A 1 75 ? 1.901 15.978 -11.099 1.00 81.94 75 LEU A C 1
ATOM 559 O O . LEU A 1 75 ? 1.114 16.322 -10.217 1.00 81.94 75 LEU A O 1
ATOM 563 N N . PRO A 1 76 ? 2.059 14.679 -11.438 1.00 82.88 76 PRO A N 1
ATOM 564 C CA . PRO A 1 76 ? 1.290 13.625 -10.784 1.00 82.88 76 PRO A CA 1
ATOM 565 C C . PRO A 1 76 ? 1.546 13.575 -9.277 1.00 82.88 76 PRO A C 1
ATOM 567 O O . PR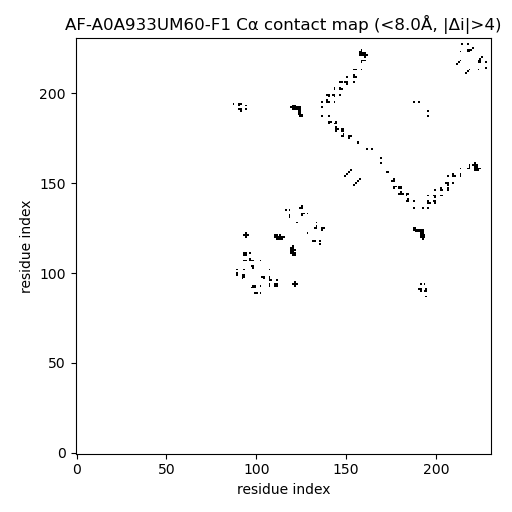O A 1 76 ? 0.607 13.449 -8.501 1.00 82.88 76 PRO A O 1
ATOM 570 N N . LEU A 1 77 ? 2.802 13.741 -8.854 1.00 82.88 77 LEU A N 1
ATOM 571 C CA . LEU A 1 77 ? 3.167 13.726 -7.439 1.00 82.88 77 LEU A CA 1
ATOM 572 C C . LEU A 1 77 ? 2.536 14.905 -6.684 1.00 82.88 77 LEU A C 1
ATOM 574 O O . LEU A 1 77 ? 1.998 14.718 -5.596 1.00 82.88 77 LEU A O 1
ATOM 578 N N . LEU A 1 78 ? 2.556 16.102 -7.277 1.00 86.19 78 LEU A N 1
ATOM 579 C CA . LEU A 1 78 ? 1.982 17.303 -6.664 1.00 86.19 78 LEU A CA 1
ATOM 580 C C . LEU A 1 78 ? 0.469 17.195 -6.452 1.00 86.19 78 LEU A C 1
ATOM 582 O O . LEU A 1 78 ? -0.028 17.665 -5.435 1.00 86.19 78 LEU A O 1
ATOM 586 N N . VAL A 1 79 ? -0.258 16.570 -7.381 1.00 89.75 79 VAL A N 1
ATOM 587 C CA . VAL A 1 79 ? -1.709 16.345 -7.245 1.00 89.75 79 VAL A CA 1
ATOM 588 C C . VAL A 1 79 ? -2.015 15.174 -6.306 1.00 89.75 79 VAL A C 1
ATOM 590 O O . VAL A 1 79 ? -3.014 15.198 -5.588 1.00 89.75 79 VAL A O 1
ATOM 593 N N . GLN A 1 80 ? -1.146 14.162 -6.267 1.00 88.44 80 GLN A N 1
ATOM 594 C CA . GLN A 1 80 ? -1.336 12.973 -5.440 1.00 88.44 80 GLN A CA 1
ATOM 595 C C . GLN A 1 80 ? -1.231 13.272 -3.940 1.00 88.44 80 GLN A C 1
ATOM 597 O O . GLN A 1 80 ? -1.999 12.712 -3.158 1.00 88.44 80 GLN A O 1
ATOM 602 N N . LEU A 1 81 ? -0.292 14.130 -3.524 1.00 90.19 81 LEU A N 1
ATOM 603 C CA . LEU A 1 81 ? -0.040 14.396 -2.103 1.00 90.19 81 LEU A CA 1
ATOM 604 C C . LEU A 1 81 ? -1.266 14.991 -1.373 1.00 90.19 81 LEU A C 1
ATOM 606 O O . LEU A 1 81 ? -1.641 14.433 -0.339 1.00 90.19 81 LEU A O 1
ATOM 610 N N . PRO A 1 82 ? -1.955 16.034 -1.888 1.00 91.06 82 PRO A N 1
ATOM 611 C CA . PRO A 1 82 ? -3.184 16.544 -1.276 1.00 91.06 82 PRO A CA 1
ATOM 612 C C . PRO A 1 82 ? -4.314 15.514 -1.233 1.00 91.06 82 PRO A C 1
ATOM 614 O O . PRO A 1 82 ? -5.016 15.422 -0.229 1.00 91.06 82 PRO A O 1
ATOM 617 N N . LEU A 1 83 ? -4.476 14.717 -2.295 1.00 89.31 83 LEU A N 1
ATOM 618 C CA . LEU A 1 83 ? -5.512 13.685 -2.350 1.00 89.31 83 LEU A CA 1
ATOM 619 C C . LEU A 1 83 ? -5.269 12.603 -1.293 1.00 89.31 83 LEU A C 1
ATOM 621 O O . LEU A 1 83 ? -6.189 12.197 -0.584 1.00 89.31 83 LEU A O 1
ATOM 625 N N . TRP A 1 84 ? -4.015 12.170 -1.157 1.00 87.88 84 TRP A N 1
ATOM 626 C CA . TRP A 1 84 ? -3.623 11.197 -0.147 1.00 87.88 84 TRP A CA 1
ATOM 627 C C . TRP A 1 84 ? -3.810 11.745 1.270 1.00 87.88 84 TRP A C 1
ATOM 629 O O . TRP A 1 84 ? -4.361 11.046 2.116 1.00 87.88 84 TRP A O 1
ATOM 639 N N . ALA A 1 85 ? -3.423 13.000 1.522 1.00 88.56 85 ALA A N 1
ATOM 640 C CA . ALA A 1 85 ? -3.612 13.643 2.821 1.00 88.56 85 ALA A CA 1
ATOM 641 C C . ALA A 1 85 ? -5.099 13.768 3.189 1.00 88.56 85 ALA A C 1
ATOM 643 O O . ALA A 1 85 ? -5.475 13.466 4.321 1.00 88.56 85 ALA A O 1
ATOM 644 N N . ALA A 1 86 ? -5.949 14.149 2.230 1.00 91.06 86 ALA A N 1
ATOM 645 C CA . ALA A 1 86 ? -7.393 14.230 2.430 1.00 91.06 86 ALA A CA 1
ATOM 646 C C . ALA A 1 86 ? -8.001 12.858 2.754 1.00 91.06 86 ALA A C 1
ATOM 648 O O . ALA A 1 86 ? -8.776 12.744 3.702 1.00 91.06 86 ALA A O 1
ATOM 649 N N . LEU A 1 87 ? -7.614 11.811 2.017 1.00 89.44 87 LEU A N 1
ATOM 650 C CA . LEU A 1 87 ? -8.073 10.446 2.276 1.00 89.44 87 LEU A CA 1
ATOM 651 C C . LEU A 1 87 ? -7.595 9.931 3.638 1.00 89.44 87 LEU A C 1
ATOM 653 O O . LEU A 1 87 ? -8.392 9.383 4.396 1.00 89.44 87 LEU A O 1
ATOM 657 N N . TYR A 1 88 ? -6.313 10.121 3.958 1.00 87.44 88 TYR A N 1
ATOM 658 C CA . TYR A 1 88 ? -5.756 9.736 5.252 1.00 87.44 88 TYR A CA 1
ATOM 659 C C . TYR A 1 88 ? -6.510 10.425 6.389 1.00 87.44 88 TYR A C 1
ATOM 661 O O . TYR A 1 88 ? -6.954 9.758 7.317 1.00 87.44 88 TYR A O 1
ATOM 669 N N . HIS A 1 89 ? -6.704 11.742 6.288 1.00 89.62 89 HIS A N 1
ATOM 670 C CA . HIS A 1 89 ? -7.439 12.521 7.277 1.00 89.62 89 HIS A CA 1
ATOM 671 C C . HIS A 1 89 ? -8.886 12.032 7.422 1.00 89.62 89 HIS A C 1
ATOM 673 O O . HIS A 1 89 ? -9.334 11.790 8.538 1.00 89.62 89 HIS A O 1
ATOM 679 N N . LEU A 1 90 ? -9.597 11.818 6.309 1.00 91.94 90 LEU A N 1
ATOM 680 C CA . LEU A 1 90 ? -10.970 11.305 6.297 1.0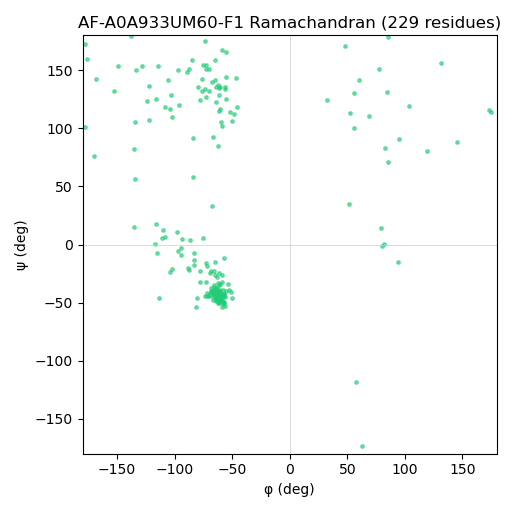0 91.94 90 LEU A CA 1
ATOM 681 C C . LEU A 1 90 ? -11.077 9.956 7.025 1.00 91.94 90 LEU A C 1
ATOM 683 O O . LEU A 1 90 ? -11.881 9.814 7.943 1.00 91.94 90 LEU A O 1
ATOM 687 N N . VAL A 1 91 ? -10.241 8.982 6.648 1.00 89.56 91 VAL A N 1
ATOM 688 C CA . VAL A 1 91 ? -10.262 7.629 7.230 1.00 89.56 91 VAL A CA 1
ATOM 689 C C . VAL A 1 91 ? -9.807 7.648 8.686 1.00 89.56 91 VAL A C 1
ATOM 691 O O . VAL A 1 91 ? -10.402 6.973 9.521 1.00 89.56 91 VAL A O 1
ATOM 694 N N . ALA A 1 92 ? -8.778 8.428 9.019 1.00 87.88 92 ALA A N 1
ATOM 695 C CA . ALA A 1 92 ? -8.270 8.520 10.381 1.00 87.88 92 ALA A CA 1
ATOM 696 C C . ALA A 1 92 ? -9.277 9.174 11.336 1.00 87.88 92 ALA A C 1
ATOM 698 O O . ALA A 1 92 ? -9.403 8.701 12.463 1.00 87.88 92 ALA A O 1
ATOM 699 N N . GLN A 1 93 ? -9.993 10.216 10.906 1.00 91.31 93 GLN A N 1
ATOM 700 C CA . GLN A 1 93 ? -11.034 10.862 11.712 1.00 91.31 93 GLN A CA 1
ATOM 701 C C . GLN A 1 93 ? -12.261 9.962 11.860 1.00 91.31 93 GLN A C 1
ATOM 703 O O . GLN A 1 93 ? -12.742 9.771 12.975 1.00 91.31 93 GLN A O 1
ATOM 708 N N . ALA A 1 94 ? -12.705 9.324 10.772 1.00 91.25 94 ALA A N 1
ATOM 709 C CA . ALA A 1 94 ? -13.818 8.383 10.827 1.00 91.25 94 ALA A CA 1
ATOM 710 C C . ALA A 1 94 ? -13.501 7.188 11.748 1.00 91.25 94 ALA A C 1
ATOM 712 O O . ALA A 1 94 ? -14.321 6.817 12.581 1.00 91.25 94 ALA A O 1
ATOM 713 N N . ALA A 1 95 ? -12.281 6.644 11.681 1.00 89.00 95 ALA A N 1
ATOM 714 C CA . ALA A 1 95 ? -11.812 5.604 12.600 1.00 89.00 95 ALA A CA 1
ATOM 715 C C . ALA A 1 95 ? -11.681 6.093 14.056 1.00 89.00 95 ALA A C 1
ATOM 717 O O . ALA A 1 95 ? -11.693 5.285 14.974 1.00 89.00 95 ALA A O 1
ATOM 718 N N . ALA A 1 96 ? -11.540 7.401 14.285 1.00 89.31 96 ALA A N 1
ATOM 719 C CA . ALA A 1 96 ? -11.563 8.001 15.620 1.00 89.31 96 ALA A CA 1
ATOM 720 C C . ALA A 1 96 ? -12.986 8.349 16.103 1.00 89.31 96 ALA A C 1
ATOM 722 O O . ALA A 1 96 ? -13.137 8.944 17.167 1.00 89.31 96 ALA A O 1
ATOM 723 N N . GLY A 1 97 ? -14.028 8.012 15.333 1.00 90.75 97 GLY A N 1
ATOM 724 C CA . GLY A 1 97 ? -15.412 8.327 15.684 1.00 90.75 97 GLY A CA 1
ATOM 725 C C . GLY A 1 97 ? -15.820 9.777 15.400 1.00 90.75 97 GLY A C 1
ATOM 726 O O . GLY A 1 97 ? -16.856 10.220 15.888 1.00 90.75 97 GLY A O 1
ATOM 727 N N . VAL A 1 98 ? -15.033 10.527 14.620 1.00 92.94 98 VAL A N 1
ATOM 728 C CA . VAL A 1 98 ? -15.273 11.947 14.330 1.00 92.94 98 VAL A CA 1
ATOM 729 C C . VAL A 1 98 ? -15.832 12.113 12.909 1.00 92.94 98 VAL A C 1
ATOM 731 O O . VAL A 1 98 ? -15.119 11.819 11.944 1.00 92.94 98 VAL A O 1
ATOM 734 N N . PRO A 1 99 ? -17.074 12.613 12.743 1.00 92.44 99 PRO A N 1
ATOM 735 C CA . PRO A 1 99 ? -17.627 12.959 11.434 1.00 92.44 99 PRO A CA 1
ATOM 736 C C . PRO A 1 99 ? -16.794 14.033 10.736 1.00 92.44 99 PRO A C 1
ATOM 738 O O . PRO A 1 99 ? -16.400 15.026 11.350 1.00 92.44 99 PRO A O 1
ATOM 741 N N . VAL A 1 100 ? -16.526 13.853 9.443 1.00 92.31 100 VAL A N 1
ATOM 742 C CA . VAL A 1 100 ? -15.745 14.816 8.658 1.00 92.31 100 VAL A CA 1
ATOM 743 C C . VAL A 1 100 ? -16.124 14.778 7.179 1.00 92.31 100 VAL A C 1
ATOM 745 O O . VAL A 1 100 ? -16.177 13.722 6.550 1.00 92.31 100 VAL A O 1
ATOM 748 N N . GLY A 1 101 ? -16.357 15.955 6.594 1.00 89.44 101 GLY A N 1
ATOM 749 C CA . GLY A 1 101 ? -16.730 16.081 5.185 1.00 89.44 101 GLY A CA 1
ATOM 750 C C . GLY A 1 101 ? -17.998 15.286 4.862 1.00 89.44 101 GLY A C 1
ATOM 751 O O . GLY A 1 101 ? -19.053 15.558 5.421 1.00 89.44 101 GLY A O 1
ATOM 752 N N . ALA A 1 102 ? -17.878 14.307 3.963 1.00 87.94 102 ALA A N 1
ATOM 753 C CA . ALA A 1 102 ? -18.977 13.426 3.563 1.00 87.94 102 ALA A CA 1
ATOM 754 C C . ALA A 1 102 ? -19.204 12.227 4.509 1.00 87.94 102 ALA A C 1
ATOM 756 O O . ALA A 1 102 ? -20.167 11.490 4.321 1.00 87.94 102 ALA A O 1
ATOM 757 N N . MET A 1 103 ? -18.330 11.999 5.498 1.00 92.62 103 MET A N 1
ATOM 758 C CA . MET A 1 103 ? -18.543 10.989 6.540 1.00 92.62 103 MET A CA 1
ATOM 759 C C . MET A 1 103 ? -19.414 11.588 7.645 1.00 92.62 103 MET A C 1
ATOM 761 O O . MET A 1 103 ? -18.898 12.226 8.564 1.00 92.62 103 MET A O 1
ATOM 765 N N . ASP A 1 104 ? -20.730 11.411 7.533 1.00 94.25 104 ASP A N 1
ATOM 766 C CA . ASP A 1 104 ? -21.682 11.786 8.580 1.00 94.25 104 ASP A CA 1
ATOM 767 C C . ASP A 1 104 ? -21.633 10.827 9.788 1.00 94.25 104 ASP A C 1
ATOM 769 O O . ASP A 1 104 ? -20.916 9.824 9.799 1.00 94.25 104 ASP A O 1
ATOM 773 N N . ALA A 1 105 ? -22.398 11.142 10.837 1.00 94.38 105 ALA A N 1
ATOM 774 C CA . ALA A 1 105 ? -22.412 10.350 12.065 1.00 94.38 105 ALA A CA 1
ATOM 775 C C . ALA A 1 105 ? -22.867 8.895 11.850 1.00 94.38 105 ALA A C 1
ATOM 777 O O . ALA A 1 105 ? -22.359 7.995 12.520 1.00 94.38 105 ALA A O 1
ATOM 778 N N . ALA A 1 106 ? -23.787 8.647 10.912 1.00 95.06 106 ALA A N 1
ATOM 779 C CA . ALA A 1 106 ? -24.273 7.301 10.626 1.00 95.06 106 ALA A CA 1
ATOM 780 C C . ALA A 1 106 ? -23.197 6.466 9.916 1.00 95.06 106 ALA A C 1
ATOM 782 O O . ALA A 1 106 ? -22.970 5.309 10.275 1.00 95.06 106 ALA A O 1
ATOM 783 N N . LEU A 1 107 ? -22.482 7.064 8.961 1.00 94.44 107 LEU A N 1
ATOM 784 C CA . LEU A 1 107 ? -21.369 6.426 8.255 1.00 94.44 107 LEU A CA 1
ATOM 785 C C . LEU A 1 107 ? -20.186 6.145 9.185 1.00 94.44 107 LEU A C 1
ATOM 787 O O . LEU A 1 107 ? -19.598 5.065 9.126 1.00 94.44 107 LEU A O 1
ATOM 791 N N . VAL A 1 108 ? -19.874 7.076 10.087 1.00 94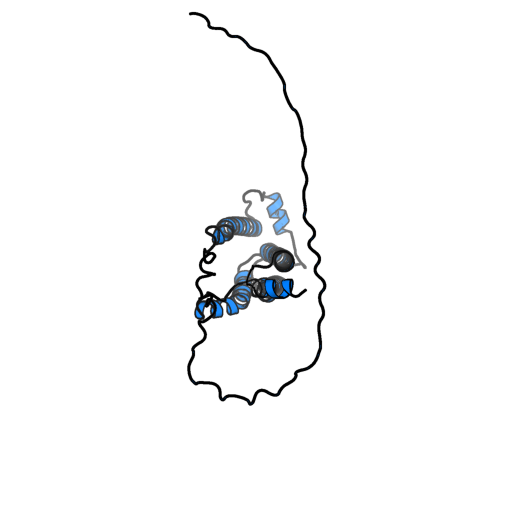.31 108 VAL A N 1
ATOM 792 C CA . VAL A 1 108 ? -18.840 6.877 11.111 1.00 94.31 108 VAL A CA 1
ATOM 793 C C . VAL A 1 108 ? -19.213 5.743 12.065 1.00 94.31 108 VAL A C 1
ATOM 795 O O . VAL A 1 108 ? -18.381 4.875 12.330 1.00 94.31 108 VAL A O 1
ATOM 798 N N . ALA A 1 109 ? -20.465 5.688 12.528 1.00 92.94 109 ALA A N 1
ATOM 799 C CA . ALA A 1 109 ? -20.943 4.585 13.360 1.00 92.94 109 ALA A CA 1
ATOM 800 C C . ALA A 1 109 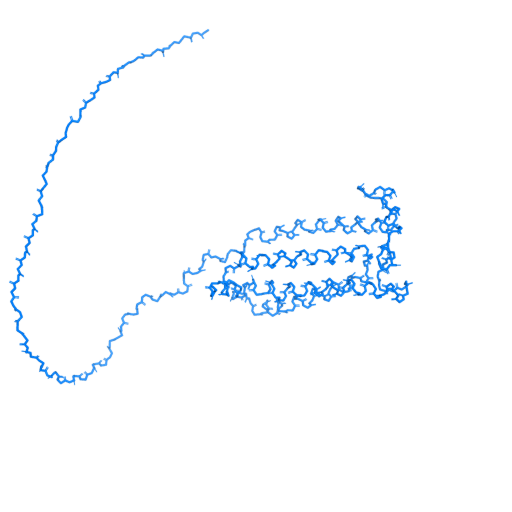? -20.875 3.240 12.615 1.00 92.94 109 ALA A C 1
ATOM 802 O O . ALA A 1 109 ? -20.428 2.239 13.178 1.00 92.94 109 ALA A O 1
ATOM 803 N N . SER A 1 110 ? -21.240 3.225 11.327 1.00 93.56 110 SER A N 1
ATOM 804 C CA . SER A 1 110 ? -21.112 2.038 10.477 1.00 93.56 110 SER A CA 1
ATOM 805 C C . SER A 1 110 ? -19.660 1.580 10.335 1.00 93.56 110 SER A C 1
ATOM 807 O O . SER A 1 110 ? -19.410 0.377 10.358 1.00 93.56 110 SER A O 1
ATOM 809 N N . LEU A 1 111 ? -18.704 2.504 10.187 1.00 91.69 111 LEU A N 1
ATOM 810 C CA . LEU A 1 111 ? -17.279 2.169 10.118 1.00 91.69 111 LEU A CA 1
ATOM 811 C C . LEU A 1 111 ? -16.766 1.628 11.458 1.00 91.69 111 LEU A C 1
ATOM 813 O O . LEU A 1 111 ? -16.009 0.660 11.469 1.00 91.69 111 LEU A O 1
ATOM 817 N N . GLY A 1 112 ? -17.194 2.221 12.575 1.00 91.00 112 GLY A N 1
ATOM 818 C CA . GLY A 1 112 ? -16.824 1.771 13.918 1.00 91.00 112 GLY A CA 1
ATOM 819 C C . GLY A 1 112 ? -17.301 0.350 14.234 1.00 91.00 112 GLY A C 1
ATOM 820 O O . GLY A 1 112 ? -16.602 -0.389 14.920 1.00 91.00 112 GLY A O 1
ATOM 821 N N . ALA A 1 113 ? -18.453 -0.058 13.692 1.00 92.94 113 ALA A N 1
ATOM 822 C CA . ALA A 1 113 ? -18.982 -1.418 13.831 1.00 92.94 113 ALA A CA 1
ATOM 823 C C . ALA A 1 113 ? -18.396 -2.422 12.817 1.00 92.94 113 ALA A C 1
ATOM 825 O O . ALA A 1 113 ? -18.583 -3.633 12.961 1.00 92.94 113 ALA A O 1
ATOM 826 N N . ALA A 1 114 ? -17.716 -1.947 11.772 1.00 94.88 114 ALA A N 1
ATOM 827 C CA . ALA A 1 114 ? -17.203 -2.799 10.712 1.00 94.88 114 ALA A CA 1
ATOM 828 C C . ALA A 1 114 ? -15.945 -3.558 11.152 1.00 94.88 114 ALA A C 1
ATOM 830 O O . ALA A 1 114 ? -15.058 -3.024 11.823 1.00 94.88 114 ALA A O 1
ATOM 831 N N . THR A 1 115 ? -15.838 -4.810 10.708 1.00 94.88 115 THR A N 1
ATOM 832 C CA . THR A 1 115 ? -14.691 -5.677 10.989 1.00 94.88 115 THR A CA 1
ATOM 833 C C . THR A 1 115 ? -14.139 -6.286 9.704 1.00 94.88 115 THR A C 1
ATOM 835 O O . THR A 1 115 ? -14.858 -6.475 8.722 1.00 94.88 115 THR A O 1
ATOM 838 N N . VAL A 1 116 ? -12.850 -6.617 9.711 1.00 93.69 116 VAL A N 1
ATOM 839 C CA . VAL A 1 116 ? -12.197 -7.440 8.690 1.00 93.69 116 VAL A CA 1
ATOM 840 C C . VAL A 1 116 ? -11.544 -8.623 9.382 1.00 93.69 116 VAL A C 1
ATOM 842 O O . VAL A 1 116 ? -10.764 -8.448 10.313 1.00 93.69 116 VAL A O 1
ATOM 845 N N . LEU A 1 117 ? -11.902 -9.841 8.969 1.00 93.69 117 LEU A N 1
ATOM 846 C CA . LEU A 1 117 ? -11.409 -11.075 9.597 1.00 93.69 117 LEU A CA 1
ATOM 847 C C . LEU A 1 117 ? -11.602 -11.088 11.134 1.00 93.69 117 LEU A C 1
ATOM 849 O O . LEU A 1 117 ? -10.762 -11.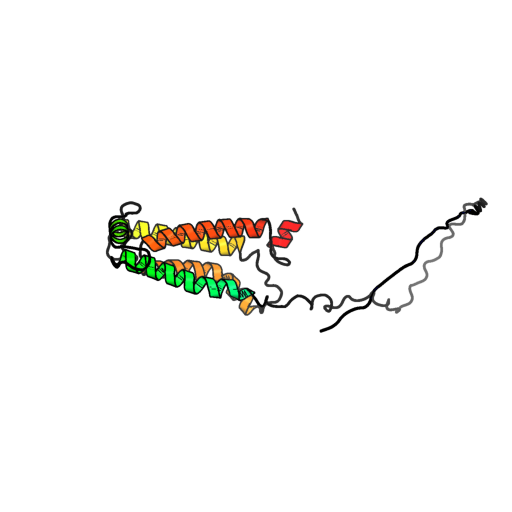600 11.867 1.00 93.69 117 LEU A O 1
ATOM 853 N N . GLY A 1 118 ? -12.699 -10.493 11.622 1.00 90.69 118 GLY A N 1
ATOM 854 C CA . GLY A 1 118 ? -13.017 -10.387 13.053 1.00 90.69 118 GLY A CA 1
ATOM 855 C C . GLY A 1 118 ? -12.319 -9.244 13.803 1.00 90.69 118 GLY A C 1
ATOM 856 O O . GLY A 1 118 ? -12.549 -9.088 14.998 1.00 90.69 118 GLY A O 1
ATOM 857 N N . VAL A 1 119 ? -11.504 -8.430 13.128 1.00 94.06 119 VAL A N 1
ATOM 858 C CA . VAL A 1 119 ? -10.780 -7.294 13.719 1.00 94.06 119 VAL A CA 1
ATOM 859 C C . VAL A 1 119 ? -11.476 -5.979 13.353 1.00 94.06 119 VAL A C 1
ATOM 861 O O . VAL A 1 119 ? -11.734 -5.764 12.165 1.00 94.06 119 VAL A O 1
ATOM 864 N N . PRO A 1 120 ? -11.791 -5.088 14.314 1.00 94.12 120 PRO A N 1
ATOM 865 C CA . PRO A 1 120 ? -12.453 -3.821 14.014 1.00 94.12 120 PRO A CA 1
ATOM 866 C C . PRO A 1 120 ? -11.611 -2.925 13.104 1.00 94.12 120 PRO A C 1
ATOM 868 O O . PRO A 1 120 ? -10.407 -2.765 13.295 1.00 94.12 120 PRO A O 1
ATOM 871 N N . LEU A 1 121 ? -12.256 -2.295 12.122 1.00 93.19 121 LEU A N 1
ATOM 872 C CA . LEU A 1 121 ? -11.574 -1.438 11.147 1.00 93.19 121 LEU A CA 1
ATOM 873 C C . LEU A 1 121 ? -11.009 -0.144 11.756 1.00 93.19 121 LEU A C 1
ATOM 875 O O . LEU A 1 121 ? -10.085 0.451 11.192 1.00 93.19 121 LEU A O 1
ATOM 879 N N . ALA A 1 122 ? -11.566 0.291 12.886 1.00 91.56 122 ALA A N 1
ATOM 880 C CA . ALA A 1 122 ? -11.161 1.496 13.603 1.00 91.56 122 ALA A CA 1
ATOM 881 C C . ALA A 1 122 ? -9.873 1.321 14.433 1.00 91.56 122 ALA A C 1
ATOM 883 O O . ALA A 1 122 ? -9.188 2.311 14.707 1.00 91.56 122 ALA A O 1
ATOM 884 N N . GLU A 1 123 ? -9.531 0.080 14.800 1.00 92.19 123 GLU A N 1
ATOM 885 C CA . GLU A 1 123 ? -8.338 -0.244 15.591 1.00 92.19 123 GLU A CA 1
ATOM 886 C C . GLU A 1 123 ? -7.047 0.078 14.834 1.00 92.19 123 GLU A C 1
ATOM 888 O O . GLU A 1 123 ? -7.038 0.198 13.604 1.00 92.19 123 GLU A O 1
ATOM 893 N N . ARG A 1 124 ? -5.939 0.250 15.567 1.00 92.38 124 ARG A N 1
ATOM 894 C CA . ARG A 1 124 ? -4.691 0.807 15.017 1.00 92.38 124 ARG A CA 1
ATOM 895 C C . ARG A 1 124 ? -3.454 0.019 15.400 1.00 92.38 124 ARG A C 1
ATOM 897 O O . ARG A 1 124 ? -3.352 -0.521 16.496 1.00 92.38 124 ARG A O 1
ATOM 904 N N . GLY A 1 125 ? -2.474 0.072 14.503 1.00 92.12 125 GLY A N 1
ATOM 905 C CA . GLY A 1 125 ? -1.110 -0.366 14.770 1.00 92.12 125 GLY A CA 1
ATOM 906 C C . GLY A 1 125 ? -0.967 -1.851 15.093 1.00 92.12 125 GLY A C 1
ATOM 907 O O . GLY A 1 125 ? -1.904 -2.634 14.973 1.00 92.12 125 GLY A O 1
ATOM 908 N N . TYR A 1 126 ? 0.244 -2.249 15.478 1.00 92.12 126 TYR A N 1
ATOM 909 C CA . TYR A 1 126 ? 0.583 -3.657 15.715 1.00 92.12 126 TYR A CA 1
ATOM 910 C C . TYR A 1 126 ? 0.313 -4.136 17.147 1.00 92.12 126 TYR A C 1
ATOM 912 O O . TYR A 1 126 ? 0.257 -5.337 17.391 1.00 92.12 126 TYR A O 1
ATOM 920 N N . LEU A 1 127 ? 0.205 -3.220 18.109 1.00 89.75 127 LEU A N 1
ATOM 921 C CA . LEU A 1 127 ? 0.257 -3.537 19.537 1.00 89.75 127 LEU A CA 1
ATOM 922 C C . LEU A 1 127 ? -1.082 -3.246 20.224 1.00 89.75 127 LEU A C 1
ATOM 924 O O . LEU A 1 127 ? -1.823 -2.371 19.796 1.00 89.75 127 LEU A O 1
ATOM 928 N N . GLY A 1 128 ? -1.359 -3.949 21.326 1.00 74.81 128 GLY A N 1
ATOM 929 C CA . GLY A 1 128 ? -2.433 -3.594 22.266 1.00 74.81 128 GLY A CA 1
ATOM 930 C C . GLY A 1 128 ? -3.794 -4.270 22.058 1.00 74.81 128 GLY A C 1
ATOM 931 O O . GLY A 1 128 ? -4.579 -4.288 22.998 1.00 74.81 128 GLY A O 1
ATOM 932 N N . ALA A 1 129 ? -4.053 -4.896 20.906 1.00 84.75 129 ALA A N 1
ATOM 933 C CA . ALA A 1 129 ? -5.359 -5.498 20.576 1.00 84.75 129 ALA A CA 1
ATOM 934 C C . ALA A 1 129 ? -5.334 -7.039 20.400 1.00 84.75 129 ALA A C 1
ATOM 936 O O . ALA A 1 129 ? -6.252 -7.642 19.847 1.00 84.75 129 ALA A O 1
ATOM 937 N N . GLY A 1 130 ? -4.284 -7.702 20.899 1.00 92.69 130 GLY A N 1
ATOM 938 C CA . GLY A 1 130 ? -4.166 -9.166 20.926 1.00 92.69 130 GLY A CA 1
ATOM 939 C C . GLY A 1 130 ? -3.617 -9.811 19.644 1.00 92.69 130 GLY A C 1
ATOM 940 O O . GLY A 1 130 ? -3.301 -9.149 18.657 1.00 92.69 130 GLY A O 1
ATOM 941 N N . TRP A 1 131 ? -3.475 -11.142 19.672 1.00 93.50 131 TRP A N 1
ATOM 942 C CA . TRP A 1 131 ? -2.807 -11.910 18.610 1.00 93.50 131 TRP A CA 1
ATOM 943 C C . TRP A 1 131 ? -3.561 -11.909 17.278 1.00 93.50 131 TRP A C 1
ATOM 945 O O . TRP A 1 131 ? -2.936 -11.780 16.229 1.00 93.50 131 TRP A O 1
ATOM 955 N N . ALA A 1 132 ? -4.892 -12.025 17.308 1.00 93.56 132 ALA A N 1
ATOM 956 C CA . ALA A 1 132 ? -5.708 -12.006 16.093 1.00 93.56 132 ALA A CA 1
ATOM 957 C C . ALA A 1 132 ? -5.574 -10.667 15.348 1.00 93.56 132 ALA A C 1
ATOM 959 O O . ALA A 1 132 ? -5.347 -10.654 14.140 1.00 93.56 132 ALA A O 1
ATOM 960 N N . HIS A 1 133 ? -5.615 -9.551 16.085 1.00 95.12 133 HIS A N 1
ATOM 961 C CA . HIS A 1 133 ? -5.370 -8.212 15.544 1.00 95.12 133 HIS A CA 1
ATOM 962 C C . HIS A 1 133 ? -3.993 -8.102 14.896 1.00 95.12 133 HIS A C 1
ATOM 964 O O . HIS A 1 133 ? -3.889 -7.712 13.734 1.00 95.12 133 HIS A O 1
ATOM 970 N N . LEU A 1 134 ? -2.943 -8.514 15.613 1.00 96.06 134 LEU A N 1
ATOM 971 C CA . LEU A 1 134 ? -1.574 -8.473 15.103 1.00 96.06 134 LEU A CA 1
ATOM 972 C C . LEU A 1 134 ? -1.428 -9.253 13.789 1.00 96.06 134 LEU A C 1
ATOM 974 O O . LEU A 1 134 ? -0.819 -8.744 12.850 1.00 96.06 134 LEU A O 1
ATOM 978 N N . ILE A 1 135 ? -2.000 -10.459 13.702 1.00 96.31 135 ILE A N 1
ATOM 979 C CA . ILE A 1 135 ? -1.940 -11.293 12.492 1.00 96.31 135 ILE A CA 1
ATOM 980 C C . ILE A 1 135 ? -2.621 -10.593 11.313 1.00 96.31 135 ILE A C 1
ATOM 982 O O . ILE A 1 135 ? -2.058 -10.559 10.219 1.00 96.31 135 ILE A O 1
ATOM 986 N N . VAL A 1 136 ? -3.804 -10.011 11.523 1.00 96.38 136 VAL A N 1
ATOM 987 C CA . VAL A 1 136 ? -4.543 -9.317 10.457 1.00 96.38 136 VAL A CA 1
ATOM 988 C C . VAL A 1 136 ? -3.800 -8.063 10.002 1.00 96.38 136 VAL A C 1
ATOM 990 O O . VAL A 1 136 ? -3.592 -7.880 8.802 1.00 96.38 136 VAL A O 1
ATOM 993 N N . VAL A 1 137 ? -3.335 -7.229 10.935 1.00 96.75 137 VAL A N 1
ATOM 994 C CA . VAL A 1 137 ? -2.573 -6.008 10.628 1.00 96.75 137 VAL A C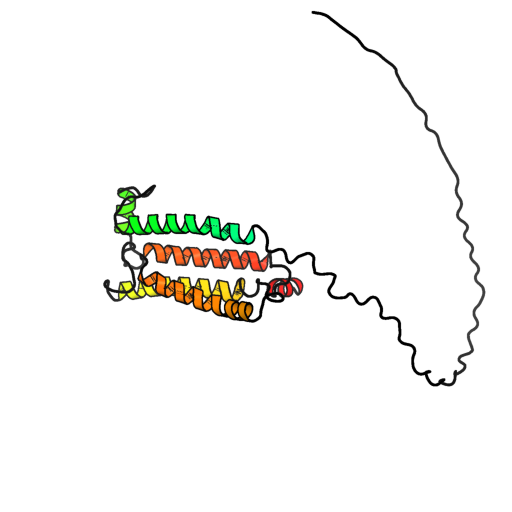A 1
ATOM 995 C C . VAL A 1 137 ? -1.276 -6.341 9.894 1.00 96.75 137 VAL A C 1
ATOM 997 O O . VAL A 1 137 ? -1.013 -5.778 8.831 1.00 96.75 137 VAL A O 1
ATOM 1000 N N . ALA A 1 138 ? -0.483 -7.283 10.414 1.00 97.00 138 ALA A N 1
ATOM 1001 C CA . ALA A 1 138 ? 0.764 -7.711 9.786 1.00 97.00 138 ALA A CA 1
ATOM 1002 C C . ALA A 1 138 ? 0.524 -8.374 8.425 1.00 97.00 138 ALA A C 1
ATOM 1004 O O . ALA A 1 138 ? 1.287 -8.138 7.489 1.00 97.00 138 ALA A O 1
ATOM 1005 N N . GLY A 1 139 ? -0.556 -9.146 8.281 1.00 97.62 139 GLY A N 1
ATOM 1006 C CA . GLY A 1 139 ? -0.955 -9.757 7.016 1.00 97.62 139 GLY A CA 1
ATOM 1007 C C . GLY A 1 139 ? -1.319 -8.719 5.955 1.00 97.62 139 GLY A C 1
ATOM 1008 O O . GLY A 1 139 ? -0.815 -8.787 4.831 1.00 97.62 139 GLY A O 1
ATOM 1009 N N . LEU A 1 140 ? -2.135 -7.720 6.304 1.00 97.94 140 LEU A N 1
ATOM 1010 C CA . LEU A 1 140 ? -2.499 -6.626 5.396 1.00 97.94 140 LEU A CA 1
ATOM 1011 C C . LEU A 1 140 ? -1.276 -5.780 5.019 1.00 97.94 140 LEU A C 1
ATOM 1013 O O . LEU A 1 140 ? -1.024 -5.555 3.834 1.00 97.94 140 LEU A O 1
ATOM 1017 N N . ALA A 1 141 ? -0.483 -5.361 6.009 1.00 97.69 141 ALA A N 1
ATOM 1018 C CA . ALA A 1 141 ? 0.726 -4.569 5.790 1.00 97.69 141 ALA A CA 1
ATOM 1019 C C . ALA A 1 141 ? 1.756 -5.327 4.939 1.00 97.69 141 ALA A C 1
ATOM 1021 O O . ALA A 1 141 ? 2.280 -4.780 3.968 1.00 97.69 141 ALA A O 1
ATOM 1022 N N . GLY A 1 142 ? 1.993 -6.603 5.252 1.00 98.19 142 GLY A N 1
ATOM 1023 C CA . GLY A 1 142 ? 2.880 -7.492 4.505 1.00 98.19 142 GLY A CA 1
ATOM 1024 C C . GLY A 1 142 ? 2.418 -7.707 3.069 1.00 98.19 142 GLY A C 1
ATOM 1025 O O . GLY A 1 142 ? 3.226 -7.618 2.147 1.00 98.19 142 GLY A O 1
ATOM 1026 N N . THR A 1 143 ? 1.115 -7.902 2.856 1.00 98.56 143 THR A N 1
ATOM 1027 C CA . THR A 1 143 ? 0.541 -8.047 1.510 1.00 98.56 143 THR A CA 1
ATOM 1028 C C . THR A 1 143 ? 0.722 -6.770 0.695 1.00 98.56 143 THR A C 1
ATOM 1030 O O . THR A 1 143 ? 1.207 -6.825 -0.435 1.00 98.56 143 THR A O 1
ATOM 1033 N N . ALA A 1 144 ? 0.392 -5.606 1.262 1.00 98.19 144 ALA A N 1
ATOM 1034 C CA . ALA A 1 144 ? 0.578 -4.327 0.582 1.00 98.19 144 ALA A CA 1
ATOM 1035 C C . ALA A 1 144 ? 2.064 -4.054 0.275 1.00 98.19 144 ALA A C 1
ATOM 1037 O O . ALA A 1 144 ? 2.396 -3.609 -0.827 1.00 98.19 144 ALA A O 1
ATOM 1038 N N . ALA A 1 145 ? 2.965 -4.374 1.210 1.00 98.25 145 ALA A N 1
ATOM 1039 C CA . ALA A 1 145 ? 4.407 -4.203 1.042 1.00 98.25 145 ALA A CA 1
ATOM 1040 C C . ALA A 1 145 ? 4.963 -5.131 -0.043 1.00 98.25 145 ALA A C 1
ATOM 1042 O O . ALA A 1 145 ? 5.729 -4.680 -0.894 1.00 98.25 145 ALA A O 1
ATOM 1043 N N . LEU A 1 146 ? 4.527 -6.393 -0.070 1.00 98.44 146 LEU A N 1
ATOM 1044 C CA . LEU A 1 146 ? 4.896 -7.358 -1.102 1.00 98.44 146 LEU A CA 1
ATOM 1045 C C . LEU A 1 146 ? 4.412 -6.904 -2.483 1.00 98.44 146 LEU A C 1
ATOM 1047 O O . LEU A 1 146 ? 5.201 -6.879 -3.423 1.00 98.44 146 LEU A O 1
ATOM 1051 N N . LEU A 1 147 ? 3.145 -6.502 -2.612 1.00 98.31 147 LEU A N 1
ATOM 1052 C CA . LEU A 1 147 ? 2.594 -5.999 -3.876 1.00 98.31 147 LEU A CA 1
ATOM 1053 C C . LEU A 1 147 ? 3.357 -4.763 -4.370 1.00 98.31 147 LEU A C 1
ATOM 1055 O O . LEU A 1 147 ? 3.698 -4.675 -5.553 1.00 98.31 147 LEU A O 1
ATOM 1059 N N . SER A 1 148 ? 3.672 -3.831 -3.466 1.00 97.31 148 SER A N 1
ATOM 1060 C CA . SER A 1 148 ? 4.489 -2.653 -3.772 1.00 97.31 148 SER A CA 1
ATOM 1061 C C . SER A 1 148 ? 5.894 -3.049 -4.234 1.00 97.31 148 SER A C 1
ATOM 1063 O O . SER A 1 148 ? 6.348 -2.609 -5.292 1.00 97.31 148 SER A O 1
ATOM 1065 N N . TRP A 1 149 ? 6.555 -3.952 -3.505 1.00 97.88 149 TRP A N 1
ATOM 1066 C CA . TRP A 1 149 ? 7.888 -4.447 -3.842 1.00 97.88 149 TRP A CA 1
ATOM 1067 C C . TRP A 1 149 ? 7.921 -5.147 -5.203 1.00 97.88 149 TRP A C 1
ATOM 1069 O O . TRP A 1 149 ? 8.803 -4.864 -6.015 1.00 97.88 149 TRP A O 1
ATOM 1079 N N . VAL A 1 150 ? 6.938 -6.010 -5.487 1.00 97.94 150 VAL A N 1
ATOM 1080 C CA . VAL A 1 150 ? 6.791 -6.692 -6.782 1.00 97.94 150 VAL A CA 1
ATOM 1081 C C . VAL A 1 150 ? 6.611 -5.666 -7.898 1.00 97.94 150 VAL A C 1
ATOM 1083 O O . VAL A 1 150 ? 7.297 -5.731 -8.918 1.00 97.94 150 VAL A O 1
ATOM 1086 N N . THR A 1 151 ? 5.732 -4.686 -7.692 1.00 97.56 151 THR A N 1
ATOM 1087 C CA . THR A 1 151 ? 5.495 -3.610 -8.661 1.00 97.56 151 THR A CA 1
ATOM 1088 C C . THR A 1 151 ? 6.789 -2.861 -8.968 1.00 97.56 151 THR A C 1
ATOM 1090 O O . THR A 1 151 ? 7.167 -2.713 -10.132 1.00 97.56 151 THR A O 1
ATOM 1093 N N . GLN A 1 152 ? 7.505 -2.433 -7.929 1.00 96.88 152 GLN A N 1
ATOM 1094 C CA . GLN A 1 152 ? 8.745 -1.678 -8.076 1.00 96.88 152 GLN A CA 1
ATOM 1095 C C . GLN A 1 152 ? 9.840 -2.507 -8.761 1.00 96.88 152 GLN A C 1
ATOM 1097 O O . GLN A 1 152 ? 10.474 -2.040 -9.704 1.00 96.88 152 GLN A O 1
ATOM 1102 N N . THR A 1 153 ? 10.020 -3.758 -8.342 1.00 95.94 153 THR A N 1
ATOM 1103 C CA . THR A 1 153 ? 11.112 -4.626 -8.803 1.00 95.94 153 THR A CA 1
ATOM 1104 C C . THR A 1 153 ? 10.910 -5.125 -10.230 1.00 95.94 153 THR A C 1
ATOM 1106 O O . THR A 1 153 ? 11.846 -5.111 -11.028 1.00 95.94 153 THR A O 1
ATOM 1109 N N . TYR A 1 154 ? 9.699 -5.570 -10.573 1.00 95.88 154 TYR A N 1
ATOM 1110 C CA . TYR A 1 154 ? 9.457 -6.280 -11.833 1.00 95.88 154 TYR A CA 1
ATOM 1111 C C . TYR A 1 154 ? 8.803 -5.423 -12.912 1.00 95.88 154 TYR A C 1
ATOM 1113 O O . TYR A 1 154 ? 8.920 -5.754 -14.093 1.00 95.88 154 TYR A O 1
ATOM 1121 N N . LEU A 1 155 ? 8.132 -4.330 -12.540 1.00 96.19 155 LEU A N 1
ATOM 1122 C CA . LEU A 1 155 ? 7.404 -3.494 -13.497 1.00 96.19 155 LEU A CA 1
ATOM 1123 C C . LEU A 1 155 ? 8.021 -2.106 -13.633 1.00 96.19 155 LEU A C 1
ATOM 1125 O O . LEU A 1 155 ? 8.228 -1.666 -14.760 1.00 96.19 155 LEU A O 1
ATOM 1129 N N . VAL A 1 156 ? 8.359 -1.443 -12.523 1.00 94.88 156 VAL A N 1
ATOM 1130 C CA . VAL A 1 156 ? 8.877 -0.064 -12.546 1.00 94.88 156 VAL A CA 1
ATOM 1131 C C . VAL A 1 156 ? 10.367 -0.025 -12.869 1.00 94.88 156 VAL A C 1
ATOM 1133 O O . VAL A 1 156 ? 10.760 0.636 -13.831 1.00 94.88 156 VAL A O 1
ATOM 1136 N N . ALA A 1 157 ? 11.207 -0.754 -12.127 1.00 93.56 157 ALA A N 1
ATOM 1137 C CA . ALA A 1 157 ? 12.657 -0.732 -12.327 1.00 93.56 157 ALA A CA 1
ATOM 1138 C C . ALA A 1 157 ? 13.059 -1.127 -13.763 1.00 93.56 157 ALA A C 1
ATOM 1140 O O . ALA A 1 157 ? 13.831 -0.396 -14.385 1.00 93.56 157 ALA A O 1
ATOM 1141 N N . PRO A 1 158 ? 12.488 -2.184 -14.381 1.00 92.44 158 PRO A N 1
ATOM 1142 C CA . PRO A 1 158 ? 12.809 -2.529 -15.763 1.00 92.44 158 PRO A CA 1
ATOM 1143 C C . PRO A 1 158 ? 12.215 -1.564 -16.798 1.00 92.44 158 PRO A C 1
ATOM 1145 O O . PRO A 1 158 ? 12.639 -1.600 -17.950 1.00 92.44 158 PRO A O 1
ATOM 1148 N N . ASN A 1 159 ? 11.238 -0.736 -16.418 1.00 92.00 159 ASN A N 1
ATOM 1149 C CA . ASN A 1 159 ? 10.624 0.288 -17.269 1.00 92.00 159 ASN A CA 1
ATOM 1150 C C . ASN A 1 159 ? 11.214 1.695 -17.025 1.00 92.00 159 ASN A C 1
ATOM 1152 O O . ASN A 1 159 ? 10.687 2.693 -17.522 1.00 92.00 159 ASN A O 1
ATOM 1156 N N . THR A 1 160 ? 12.317 1.776 -16.273 1.00 90.56 160 THR A N 1
ATOM 1157 C CA . THR A 1 160 ? 13.043 3.011 -15.952 1.00 90.56 160 THR A CA 1
ATOM 1158 C C . THR A 1 160 ? 14.346 3.088 -16.752 1.00 90.56 160 THR A C 1
ATOM 1160 O O . THR A 1 160 ? 15.018 2.079 -16.967 1.00 90.56 160 THR A O 1
ATOM 1163 N N . VAL A 1 161 ? 14.711 4.286 -17.218 1.00 90.06 161 VAL A N 1
ATOM 1164 C CA . VAL A 1 161 ? 15.957 4.536 -17.962 1.00 90.06 161 VAL A CA 1
ATOM 1165 C C . VAL A 1 161 ? 17.025 5.051 -16.999 1.00 90.06 161 VAL A C 1
ATOM 1167 O O . VAL A 1 161 ? 16.838 6.094 -16.380 1.00 90.06 161 VAL A O 1
ATOM 1170 N N . LEU A 1 162 ? 18.142 4.326 -16.884 1.00 85.81 162 LEU A N 1
ATOM 1171 C CA . LEU A 1 162 ? 19.257 4.661 -15.982 1.00 85.81 162 LEU A CA 1
ATOM 1172 C C . LEU A 1 162 ? 20.580 4.960 -16.714 1.00 85.81 162 LEU A C 1
ATOM 1174 O O . LEU A 1 162 ? 21.576 5.249 -16.066 1.00 85.81 162 LEU A O 1
ATOM 1178 N N . ALA A 1 163 ? 20.613 4.905 -18.048 1.00 81.00 163 ALA A N 1
ATOM 1179 C CA . ALA A 1 163 ? 21.857 5.036 -18.818 1.00 81.00 163 ALA A CA 1
ATOM 1180 C C . ALA A 1 163 ? 22.544 6.409 -18.669 1.00 81.00 163 ALA A C 1
ATOM 1182 O O . ALA A 1 163 ? 23.764 6.495 -18.769 1.00 81.00 163 ALA A O 1
ATOM 1183 N N . ASP A 1 164 ? 21.766 7.460 -18.396 1.00 83.75 164 ASP A N 1
ATOM 1184 C CA . ASP A 1 164 ? 22.245 8.847 -18.346 1.00 83.75 164 ASP A CA 1
ATOM 1185 C C . ASP A 1 164 ? 22.294 9.428 -16.920 1.00 83.75 164 ASP A C 1
ATOM 1187 O O . ASP A 1 164 ? 22.523 10.629 -16.751 1.00 83.75 164 ASP A O 1
ATOM 1191 N N . VAL A 1 165 ? 22.042 8.618 -15.881 1.00 85.00 165 VAL A N 1
ATOM 1192 C CA . VAL A 1 165 ? 22.056 9.095 -14.488 1.00 85.00 165 VAL A CA 1
ATOM 1193 C C . VAL A 1 165 ? 23.396 8.801 -13.808 1.00 85.00 165 VAL A C 1
ATOM 1195 O O . VAL A 1 165 ? 24.043 7.806 -14.131 1.00 85.00 165 VAL A O 1
ATOM 1198 N N . PRO A 1 166 ? 23.829 9.629 -12.837 1.00 91.19 166 PRO A N 1
ATOM 1199 C CA . PRO A 1 166 ? 25.024 9.336 -12.055 1.00 91.19 166 PRO A CA 1
ATOM 1200 C C . PRO A 1 166 ? 24.945 7.965 -11.373 1.00 91.19 166 PRO A C 1
ATOM 1202 O O . PRO A 1 166 ? 23.897 7.587 -10.850 1.00 91.19 166 PRO A O 1
ATOM 1205 N N . GLU A 1 167 ? 26.078 7.270 -11.280 1.00 89.00 167 GLU A N 1
ATOM 1206 C CA . GLU A 1 167 ? 26.187 5.937 -10.663 1.00 89.00 167 GLU A CA 1
ATOM 1207 C C . GLU A 1 167 ? 25.606 5.885 -9.238 1.00 89.00 167 GLU A C 1
ATOM 1209 O O . GLU A 1 167 ? 24.919 4.939 -8.861 1.00 89.00 167 GLU A O 1
ATOM 1214 N N . ALA A 1 168 ? 25.818 6.938 -8.441 1.00 90.56 168 ALA A N 1
ATOM 1215 C CA . ALA A 1 168 ? 25.234 7.045 -7.104 1.00 90.56 168 ALA A CA 1
ATOM 1216 C C . ALA A 1 168 ? 23.693 7.029 -7.132 1.00 90.56 168 ALA A C 1
ATOM 1218 O O . ALA A 1 168 ? 23.065 6.394 -6.286 1.00 90.56 168 ALA A O 1
ATOM 1219 N N . VAL A 1 169 ? 23.080 7.685 -8.123 1.00 89.31 169 VAL A N 1
ATOM 1220 C CA . VAL A 1 169 ? 21.622 7.717 -8.301 1.00 89.31 169 VAL A CA 1
ATOM 1221 C C . VAL A 1 169 ? 21.112 6.352 -8.750 1.00 89.31 169 VAL A C 1
ATOM 1223 O O . VAL A 1 169 ? 20.125 5.871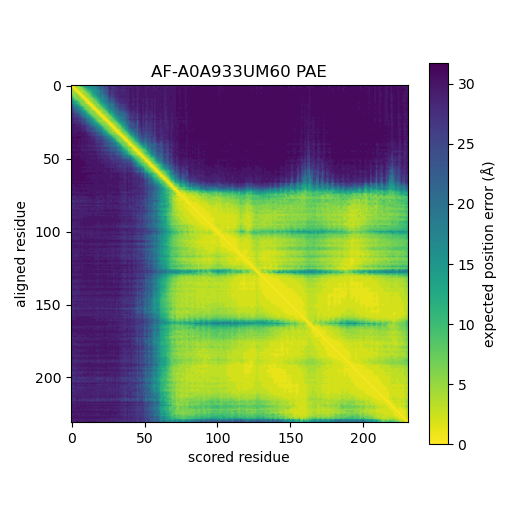 -8.197 1.00 89.31 169 VAL A O 1
ATOM 1226 N N . ALA A 1 170 ? 21.801 5.694 -9.688 1.00 89.06 170 ALA A N 1
ATOM 1227 C CA . ALA A 1 170 ? 21.457 4.337 -10.112 1.00 89.06 170 ALA A CA 1
ATOM 1228 C C . ALA A 1 170 ? 21.473 3.354 -8.926 1.00 89.06 170 ALA A C 1
ATOM 1230 O O . ALA A 1 170 ? 20.532 2.582 -8.739 1.00 89.06 170 ALA A O 1
ATOM 1231 N N . ARG A 1 171 ? 22.479 3.452 -8.049 1.00 90.69 171 ARG A N 1
ATOM 1232 C CA . ARG A 1 171 ? 22.574 2.627 -6.835 1.00 90.69 171 ARG A CA 1
ATOM 1233 C C . ARG A 1 171 ? 21.399 2.841 -5.882 1.00 90.69 171 ARG A C 1
ATOM 1235 O O . ARG A 1 171 ? 20.849 1.874 -5.362 1.00 90.69 171 ARG A O 1
ATOM 1242 N N . VAL A 1 172 ? 20.978 4.094 -5.690 1.00 90.94 172 VAL A N 1
ATOM 1243 C CA . VAL A 1 172 ? 19.786 4.414 -4.888 1.00 90.94 172 VAL A CA 1
ATOM 1244 C C . VAL A 1 172 ? 18.527 3.817 -5.518 1.00 90.94 172 VAL A C 1
ATOM 1246 O O . VAL A 1 172 ? 17.722 3.241 -4.793 1.00 90.94 172 VAL A O 1
ATOM 1249 N N . GLN A 1 173 ? 18.371 3.874 -6.847 1.00 90.38 173 GLN A N 1
ATOM 1250 C CA . GLN A 1 173 ? 17.215 3.288 -7.546 1.00 90.38 173 GLN A CA 1
ATOM 1251 C C . GLN A 1 173 ? 17.075 1.779 -7.306 1.00 90.38 173 GLN A C 1
ATOM 1253 O O . GLN A 1 173 ? 15.957 1.281 -7.194 1.00 90.38 173 GLN A O 1
ATOM 1258 N N . HIS A 1 174 ? 18.182 1.054 -7.133 1.00 89.25 174 HIS A N 1
ATOM 1259 C CA . HIS A 1 174 ? 18.139 -0.363 -6.761 1.00 89.25 174 HIS A CA 1
ATOM 1260 C C . HIS A 1 174 ? 17.652 -0.615 -5.326 1.00 89.25 174 HIS A C 1
ATOM 1262 O O . HIS A 1 174 ? 17.121 -1.687 -5.045 1.00 89.25 174 HIS A O 1
ATOM 1268 N N . LEU A 1 175 ? 17.789 0.362 -4.426 1.00 94.44 175 LEU A N 1
ATOM 1269 C CA . LEU A 1 175 ? 17.312 0.266 -3.043 1.00 94.44 175 LEU A CA 1
ATOM 1270 C C . LEU A 1 175 ? 15.854 0.715 -2.884 1.00 94.44 175 LEU A C 1
ATOM 1272 O O . LEU A 1 175 ? 15.196 0.296 -1.932 1.00 94.44 175 LEU A O 1
ATOM 1276 N N . VAL A 1 176 ? 15.326 1.527 -3.808 1.00 94.38 176 VAL A N 1
ATOM 1277 C CA . VAL A 1 176 ? 13.952 2.063 -3.754 1.00 94.38 176 VAL A CA 1
ATOM 1278 C C . VAL A 1 176 ? 12.882 0.986 -3.499 1.00 94.38 176 VAL A C 1
ATOM 1280 O O . VAL A 1 176 ? 12.045 1.210 -2.618 1.00 94.38 176 VAL A O 1
ATOM 1283 N N . PRO A 1 177 ? 12.883 -0.190 -4.166 1.00 95.19 177 PRO A N 1
ATOM 1284 C CA . PRO A 1 177 ? 11.890 -1.229 -3.889 1.00 95.19 177 PRO A CA 1
ATOM 1285 C C . PRO A 1 177 ? 11.917 -1.706 -2.431 1.00 95.19 177 PRO A C 1
ATOM 1287 O O . PRO A 1 177 ? 10.870 -1.847 -1.806 1.00 95.19 177 PRO A O 1
ATOM 1290 N N . ALA A 1 178 ? 13.108 -1.918 -1.865 1.00 95.38 178 ALA A N 1
ATOM 1291 C CA . ALA A 1 178 ? 13.261 -2.390 -0.490 1.00 95.38 178 ALA A CA 1
ATOM 1292 C C . ALA A 1 178 ? 12.903 -1.301 0.532 1.00 95.38 178 ALA A C 1
ATOM 1294 O O . ALA A 1 178 ? 12.171 -1.563 1.485 1.00 95.38 178 ALA A O 1
ATOM 1295 N N . LEU A 1 179 ? 13.369 -0.068 0.308 1.00 95.12 179 LEU A N 1
ATOM 1296 C CA . LEU A 1 179 ? 13.096 1.066 1.194 1.00 95.12 179 LEU A CA 1
ATOM 1297 C C . LEU A 1 179 ? 11.606 1.413 1.234 1.00 95.12 179 LEU A C 1
ATOM 1299 O O . LEU A 1 179 ? 11.064 1.664 2.308 1.00 95.12 179 LEU A O 1
ATOM 1303 N N . SER A 1 180 ? 10.931 1.394 0.082 1.00 92.44 180 SER A N 1
ATOM 1304 C CA . SER A 1 180 ? 9.490 1.657 0.011 1.00 92.44 180 SER A CA 1
ATOM 1305 C C . SER A 1 180 ? 8.669 0.574 0.713 1.00 92.44 180 SER A C 1
ATOM 1307 O O . SER A 1 180 ? 7.765 0.903 1.480 1.00 92.44 180 SER A O 1
ATOM 1309 N N . ALA A 1 181 ? 9.008 -0.704 0.517 1.00 95.38 181 ALA A N 1
ATOM 1310 C CA . ALA A 1 181 ? 8.338 -1.813 1.191 1.00 95.38 181 ALA A CA 1
ATOM 1311 C C . ALA A 1 181 ? 8.528 -1.759 2.716 1.00 95.38 181 ALA A C 1
ATOM 1313 O O . ALA A 1 181 ? 7.556 -1.873 3.462 1.00 95.38 181 ALA A O 1
ATOM 1314 N N . LEU A 1 182 ? 9.756 -1.512 3.184 1.00 97.19 182 LEU A N 1
ATOM 1315 C CA . LEU A 1 182 ? 10.045 -1.370 4.611 1.00 97.19 182 LEU A CA 1
ATOM 1316 C C . LEU A 1 182 ? 9.331 -0.157 5.221 1.00 97.19 182 LEU A C 1
ATOM 1318 O O . LEU A 1 182 ? 8.731 -0.269 6.289 1.00 97.19 182 LEU A O 1
ATOM 1322 N N . GLY A 1 183 ? 9.353 0.986 4.532 1.00 95.56 183 GLY A N 1
ATOM 1323 C CA . GLY A 1 183 ? 8.654 2.191 4.971 1.00 95.56 183 GLY A CA 1
ATOM 1324 C C . GLY A 1 183 ? 7.154 1.958 5.152 1.00 95.56 183 GLY A C 1
ATOM 1325 O O . GLY A 1 183 ? 6.581 2.420 6.136 1.00 95.56 183 GLY A O 1
ATOM 1326 N N . LEU A 1 184 ? 6.530 1.178 4.261 1.00 95.19 184 LEU A N 1
ATOM 1327 C CA . LEU A 1 184 ? 5.117 0.815 4.374 1.00 95.19 184 LEU A CA 1
ATOM 1328 C C . LEU A 1 184 ? 4.835 -0.058 5.608 1.00 95.19 184 LEU A C 1
ATOM 1330 O O . LEU A 1 184 ? 3.865 0.188 6.323 1.00 95.19 184 LEU A O 1
ATOM 1334 N N . LEU A 1 185 ? 5.699 -1.040 5.890 1.00 96.88 185 LEU A N 1
ATOM 1335 C CA . LEU A 1 185 ? 5.582 -1.888 7.081 1.00 96.88 185 LEU A CA 1
ATOM 1336 C C . LEU A 1 185 ? 5.702 -1.076 8.373 1.00 96.88 185 LEU A C 1
ATOM 1338 O O . LEU A 1 185 ? 4.931 -1.290 9.306 1.00 96.88 185 LEU A O 1
ATOM 1342 N N . VAL A 1 186 ? 6.630 -0.120 8.429 1.00 96.44 186 VAL A N 1
ATOM 1343 C CA . VAL A 1 186 ? 6.769 0.769 9.591 1.00 96.44 186 VAL A CA 1
ATOM 1344 C C . VAL A 1 186 ? 5.548 1.683 9.718 1.00 96.44 186 VAL A C 1
ATOM 1346 O O . VAL A 1 186 ? 4.981 1.803 10.803 1.00 96.44 186 VAL A O 1
ATOM 1349 N N . ALA A 1 187 ? 5.090 2.275 8.611 1.00 93.56 187 ALA A N 1
ATOM 1350 C CA . ALA A 1 187 ? 3.928 3.162 8.597 1.00 93.56 187 ALA A CA 1
ATOM 1351 C C . ALA A 1 187 ? 2.636 2.462 9.051 1.00 93.56 187 ALA A C 1
ATOM 1353 O O . ALA A 1 187 ? 1.812 3.075 9.731 1.00 93.56 187 ALA A O 1
ATOM 1354 N N . ALA A 1 188 ? 2.473 1.173 8.736 1.00 94.00 188 ALA A N 1
ATOM 1355 C CA . ALA A 1 188 ? 1.328 0.380 9.183 1.00 94.00 188 ALA A CA 1
ATOM 1356 C C . ALA A 1 188 ? 1.195 0.316 10.712 1.00 94.00 188 ALA A C 1
ATOM 1358 O O . ALA A 1 188 ? 0.081 0.214 11.220 1.00 94.00 188 ALA A O 1
ATOM 1359 N N . GLY A 1 189 ? 2.298 0.470 11.452 1.00 93.00 189 GLY A N 1
ATOM 1360 C CA . GLY A 1 189 ? 2.283 0.509 12.915 1.00 93.00 189 GLY A CA 1
ATOM 1361 C C . GLY A 1 189 ? 1.540 1.706 13.511 1.00 93.00 189 GLY A C 1
ATOM 1362 O O . GLY A 1 189 ? 1.200 1.672 14.690 1.00 93.00 189 GLY A O 1
ATOM 1363 N N . PHE A 1 190 ? 1.250 2.730 12.707 1.00 90.94 190 PHE A N 1
ATOM 1364 C CA . PHE A 1 190 ? 0.546 3.946 13.127 1.00 90.94 190 PHE A CA 1
ATOM 1365 C C . PHE A 1 190 ? -0.823 4.107 12.448 1.00 90.94 190 PHE A C 1
ATOM 1367 O O . PHE A 1 190 ? -1.589 5.013 12.782 1.00 90.94 190 PHE A O 1
ATOM 1374 N N . ALA A 1 191 ? -1.136 3.243 11.482 1.00 90.88 191 ALA A N 1
ATOM 1375 C CA . ALA A 1 191 ? -2.331 3.334 10.659 1.00 90.88 191 ALA A CA 1
ATOM 1376 C C . ALA A 1 191 ? -3.527 2.592 11.287 1.00 90.88 191 ALA A C 1
ATOM 1378 O O . ALA A 1 191 ? -3.335 1.563 11.942 1.00 90.88 191 ALA A O 1
ATOM 1379 N N . PRO A 1 192 ? -4.767 3.066 11.058 1.00 93.38 192 PRO A N 1
ATOM 1380 C CA . PRO A 1 192 ? -5.960 2.271 11.324 1.00 93.38 192 PRO A CA 1
ATOM 1381 C C . PRO A 1 192 ? -6.094 1.112 10.336 1.00 93.38 192 PRO A C 1
ATOM 1383 O O . PRO A 1 192 ? -5.690 1.227 9.175 1.00 93.38 192 PRO A O 1
ATOM 1386 N N . VAL A 1 193 ? -6.715 0.014 10.771 1.00 94.62 193 VAL A N 1
ATOM 1387 C CA . VAL A 1 193 ? -6.930 -1.196 9.958 1.00 94.62 193 VAL A CA 1
ATOM 1388 C C . VAL A 1 193 ? -7.665 -0.865 8.654 1.00 94.62 193 VAL A C 1
ATOM 1390 O O . VAL A 1 193 ? -7.273 -1.349 7.590 1.00 94.62 193 VAL A O 1
ATOM 1393 N N . ALA A 1 194 ? -8.658 0.031 8.698 1.00 93.38 194 ALA A N 1
ATOM 1394 C CA . ALA A 1 194 ? -9.353 0.542 7.512 1.00 93.38 194 ALA A CA 1
ATOM 1395 C C . ALA A 1 194 ? -8.390 1.066 6.429 1.00 93.38 194 ALA A C 1
ATOM 1397 O O . ALA A 1 194 ? -8.570 0.806 5.237 1.00 93.38 194 ALA A O 1
ATOM 1398 N N . LEU A 1 195 ? -7.336 1.778 6.839 1.00 92.88 195 LEU A N 1
ATOM 1399 C CA . LEU A 1 195 ? -6.349 2.332 5.917 1.00 92.88 195 LEU A CA 1
ATOM 1400 C C . LEU A 1 195 ? -5.447 1.243 5.320 1.00 92.88 195 LEU A C 1
ATOM 1402 O O . LEU A 1 195 ? -5.051 1.351 4.161 1.00 92.88 195 LEU A O 1
ATOM 1406 N N . LEU A 1 196 ? -5.160 0.174 6.067 1.00 95.06 196 LEU A N 1
ATOM 1407 C CA . LEU A 1 196 ? -4.379 -0.963 5.566 1.00 95.06 196 LEU A CA 1
ATOM 1408 C C . LEU A 1 196 ? -5.129 -1.731 4.475 1.00 95.06 196 LEU A C 1
ATOM 1410 O O . LEU A 1 196 ? -4.528 -2.110 3.470 1.00 95.06 196 LEU A O 1
ATOM 1414 N N . VAL A 1 197 ? -6.446 -1.907 4.633 1.00 95.00 197 VAL A N 1
ATOM 1415 C CA . VAL A 1 197 ? -7.303 -2.486 3.584 1.00 95.00 197 VAL A CA 1
ATOM 1416 C C . VAL A 1 197 ? -7.214 -1.641 2.315 1.00 95.00 197 VAL A C 1
ATOM 1418 O O . VAL A 1 197 ? -6.952 -2.169 1.232 1.00 95.00 197 VAL A O 1
ATOM 1421 N N . TYR A 1 198 ? -7.333 -0.316 2.454 1.00 93.44 198 TYR A N 1
ATOM 1422 C CA . TYR A 1 198 ? -7.127 0.603 1.337 1.00 93.44 198 TYR A CA 1
ATOM 1423 C C . TYR A 1 198 ? -5.735 0.443 0.701 1.00 93.44 198 TYR A C 1
ATOM 1425 O O . TYR A 1 198 ? -5.636 0.394 -0.525 1.00 93.44 198 TYR A O 1
ATOM 1433 N N . TRP A 1 199 ? -4.662 0.317 1.490 1.00 95.06 199 TRP A N 1
ATOM 1434 C CA . TRP A 1 199 ? -3.312 0.128 0.950 1.00 95.06 199 TRP A CA 1
ATOM 1435 C C . TRP A 1 199 ? -3.175 -1.146 0.125 1.00 95.06 199 TRP A C 1
ATOM 1437 O O . TRP A 1 199 ? -2.569 -1.091 -0.944 1.00 95.06 199 TRP A O 1
ATOM 1447 N N . VAL A 1 200 ? -3.758 -2.263 0.566 1.00 97.56 200 VAL A N 1
ATOM 1448 C CA . VAL A 1 200 ? -3.763 -3.511 -0.214 1.00 97.56 200 VAL A CA 1
ATOM 1449 C C . VAL A 1 200 ? -4.488 -3.307 -1.543 1.00 97.56 200 VAL A C 1
ATOM 1451 O O . VAL A 1 200 ? -3.929 -3.612 -2.598 1.00 97.56 200 VAL A O 1
ATOM 1454 N N . CYS A 1 201 ? -5.696 -2.736 -1.515 1.00 96.50 201 CYS A N 1
ATOM 1455 C CA . CYS A 1 201 ? -6.466 -2.457 -2.728 1.00 96.50 201 CYS A CA 1
ATOM 1456 C C . CYS A 1 201 ? -5.705 -1.528 -3.686 1.00 96.50 201 CYS A C 1
ATOM 1458 O O . CYS A 1 201 ? -5.621 -1.801 -4.884 1.00 96.50 201 CYS A O 1
ATOM 1460 N N . ASN A 1 202 ? -5.102 -0.460 -3.162 1.00 94.44 202 ASN A N 1
ATOM 1461 C CA . ASN A 1 202 ? -4.328 0.491 -3.949 1.00 94.44 202 ASN A CA 1
ATOM 1462 C C . ASN A 1 202 ? -3.052 -0.137 -4.532 1.00 94.44 202 ASN A C 1
ATOM 1464 O O . ASN A 1 202 ? -2.713 0.122 -5.688 1.00 94.44 202 ASN A O 1
ATOM 1468 N N . ALA A 1 203 ? -2.346 -0.973 -3.767 1.00 96.75 203 ALA A N 1
ATOM 1469 C CA . ALA A 1 203 ? -1.155 -1.673 -4.241 1.00 96.75 203 ALA A CA 1
ATOM 1470 C C . ALA A 1 203 ? -1.502 -2.677 -5.348 1.00 96.75 203 ALA A C 1
ATOM 1472 O O . ALA A 1 203 ? -0.804 -2.734 -6.359 1.00 96.75 203 ALA A O 1
ATOM 1473 N N . LEU A 1 204 ? -2.614 -3.406 -5.204 1.00 98.06 204 LEU A N 1
ATOM 1474 C CA . LEU A 1 204 ? -3.113 -4.319 -6.232 1.00 98.06 204 LEU A CA 1
ATOM 1475 C C . LEU A 1 204 ? -3.496 -3.571 -7.514 1.00 98.06 204 LEU A C 1
ATOM 1477 O O . LEU A 1 204 ? -3.108 -3.976 -8.610 1.00 98.06 204 LEU A O 1
ATOM 1481 N N . TRP A 1 205 ? -4.215 -2.455 -7.377 1.00 96.75 205 TRP A N 1
ATOM 1482 C CA . TRP A 1 205 ? -4.557 -1.596 -8.509 1.00 96.75 205 TRP A CA 1
ATOM 1483 C C . TRP A 1 205 ? -3.308 -1.051 -9.207 1.00 96.75 205 TRP A C 1
ATOM 1485 O O . TRP A 1 205 ? -3.195 -1.127 -10.429 1.00 96.75 205 TRP A O 1
ATOM 1495 N N . THR A 1 206 ? -2.341 -0.552 -8.435 1.00 95.44 206 THR A N 1
ATOM 1496 C CA . THR A 1 206 ? -1.079 -0.027 -8.970 1.00 95.44 206 THR A CA 1
ATOM 1497 C C . THR A 1 206 ? -0.307 -1.120 -9.701 1.00 95.44 206 THR A C 1
ATOM 1499 O O . THR A 1 206 ? 0.169 -0.884 -10.807 1.00 95.44 206 THR A O 1
ATOM 1502 N N . LEU A 1 207 ? -0.234 -2.332 -9.145 1.00 97.31 207 LEU A N 1
ATOM 1503 C CA . LEU A 1 207 ? 0.384 -3.479 -9.808 1.00 97.31 207 LEU A CA 1
ATOM 1504 C C . LEU A 1 207 ? -0.284 -3.759 -11.160 1.00 97.31 207 LEU A C 1
ATOM 1506 O O . LEU A 1 207 ? 0.405 -3.878 -12.174 1.00 97.31 207 LEU A O 1
ATOM 1510 N N . ALA A 1 208 ? -1.619 -3.820 -11.190 1.00 97.19 208 ALA A N 1
ATOM 1511 C CA . ALA A 1 208 ? -2.379 -4.047 -12.416 1.00 97.19 208 ALA A CA 1
ATOM 1512 C C . ALA A 1 208 ? -2.127 -2.941 -13.452 1.00 97.19 208 ALA A C 1
ATOM 1514 O O . ALA A 1 208 ? -1.801 -3.231 -14.604 1.00 97.19 208 ALA A O 1
ATOM 1515 N N . GLN A 1 209 ? -2.199 -1.676 -13.036 1.00 96.44 209 GLN A N 1
ATOM 1516 C CA . GLN A 1 209 ? -1.928 -0.527 -13.895 1.00 96.44 209 GLN A CA 1
ATOM 1517 C C . GLN A 1 209 ? -0.495 -0.554 -14.441 1.00 96.44 209 GLN A C 1
ATOM 1519 O O . GLN A 1 209 ? -0.288 -0.349 -15.634 1.00 96.44 209 GLN A O 1
ATOM 1524 N N . GLN A 1 210 ? 0.505 -0.822 -13.600 1.00 95.94 210 GLN A N 1
ATOM 1525 C CA . GLN A 1 210 ? 1.895 -0.897 -14.046 1.00 95.94 210 GLN A CA 1
ATOM 1526 C C . GLN A 1 210 ? 2.108 -2.078 -14.996 1.00 95.94 210 GLN A C 1
ATOM 1528 O O . GLN A 1 210 ? 2.846 -1.949 -15.968 1.00 95.94 210 GLN A O 1
ATOM 1533 N N . ALA A 1 211 ? 1.419 -3.202 -14.793 1.00 96.00 211 ALA A N 1
ATOM 1534 C CA . ALA A 1 211 ? 1.496 -4.340 -15.704 1.00 96.00 211 ALA A CA 1
ATOM 1535 C C . ALA A 1 211 ? 0.917 -3.990 -17.085 1.00 96.00 211 ALA A C 1
ATOM 1537 O O . ALA A 1 211 ? 1.522 -4.316 -18.108 1.00 96.00 211 ALA A O 1
ATOM 1538 N N . VAL A 1 212 ? -0.212 -3.271 -17.108 1.00 95.44 212 VAL A N 1
ATOM 1539 C CA . VAL A 1 212 ? -0.831 -2.706 -18.318 1.00 95.44 212 VAL A CA 1
ATOM 1540 C C . VAL A 1 212 ? 0.151 -1.761 -19.023 1.00 95.44 212 VAL A C 1
ATOM 1542 O O . VAL A 1 212 ? 0.467 -1.947 -20.199 1.00 95.44 212 VAL A O 1
ATOM 1545 N N . VAL A 1 213 ? 0.685 -0.771 -18.303 1.00 93.31 213 VAL A N 1
ATOM 1546 C CA . VAL A 1 213 ? 1.589 0.247 -18.861 1.00 93.31 213 VAL A CA 1
ATOM 1547 C C . VAL A 1 213 ? 2.867 -0.384 -19.400 1.00 93.31 213 VAL A C 1
ATOM 1549 O O . VAL A 1 213 ? 3.208 -0.161 -20.555 1.00 93.31 213 VAL A O 1
ATOM 1552 N N . THR A 1 214 ? 3.546 -1.230 -18.629 1.00 93.31 214 THR A N 1
ATOM 1553 C CA . THR A 1 214 ? 4.798 -1.864 -19.064 1.00 93.31 214 THR A CA 1
ATOM 1554 C C . THR A 1 214 ? 4.585 -2.814 -20.248 1.00 93.31 214 THR A C 1
ATOM 1556 O O . THR A 1 214 ? 5.503 -3.018 -21.044 1.00 93.31 214 THR A O 1
ATOM 1559 N N . ARG A 1 215 ? 3.381 -3.383 -20.410 1.00 91.94 215 ARG A N 1
ATOM 1560 C CA . ARG A 1 215 ? 3.055 -4.256 -21.546 1.00 91.94 215 ARG A CA 1
ATOM 1561 C C . ARG A 1 215 ? 2.720 -3.492 -22.826 1.00 91.94 215 ARG A C 1
ATOM 1563 O O . ARG A 1 215 ? 3.197 -3.892 -23.885 1.00 91.94 215 ARG A O 1
ATOM 1570 N N . TRP A 1 216 ? 1.892 -2.452 -22.752 1.00 91.81 216 TRP A N 1
ATOM 1571 C CA . TRP A 1 216 ? 1.372 -1.765 -23.945 1.00 91.81 216 TRP A CA 1
ATOM 1572 C C . TRP A 1 216 ? 2.042 -0.423 -24.240 1.00 91.81 216 TRP A C 1
ATOM 1574 O O . TRP A 1 216 ? 2.060 0.010 -25.388 1.00 91.81 216 TRP A O 1
ATOM 1584 N N . PHE A 1 217 ? 2.626 0.216 -23.231 1.00 92.50 217 PHE A N 1
ATOM 1585 C CA . PHE A 1 217 ? 3.261 1.530 -23.325 1.00 92.50 217 PHE A CA 1
ATOM 1586 C C . PHE A 1 217 ? 4.636 1.544 -22.622 1.00 92.50 217 PHE A C 1
ATOM 1588 O O . PHE A 1 217 ? 4.851 2.356 -21.717 1.00 92.50 217 PHE A O 1
ATOM 1595 N N . PRO A 1 218 ? 5.581 0.653 -22.993 1.00 92.94 218 PRO A N 1
ATOM 1596 C CA . PRO A 1 218 ? 6.895 0.624 -22.361 1.00 92.94 218 PRO A CA 1
ATOM 1597 C C . PRO A 1 218 ? 7.677 1.915 -22.641 1.00 92.94 218 PRO A C 1
ATOM 1599 O O . PRO A 1 218 ? 7.652 2.457 -23.749 1.00 92.94 218 PRO A O 1
ATOM 1602 N N . THR A 1 219 ? 8.413 2.396 -21.641 1.00 90.62 219 THR A N 1
ATOM 1603 C CA . THR A 1 219 ? 9.209 3.624 -21.722 1.00 90.62 219 THR A CA 1
ATOM 1604 C C . THR A 1 219 ? 10.318 3.459 -22.767 1.00 90.62 219 THR A C 1
ATOM 1606 O O . THR A 1 219 ? 11.143 2.548 -22.625 1.00 90.62 219 THR A O 1
ATOM 1609 N N . PRO A 1 220 ? 10.404 4.320 -23.798 1.00 89.12 220 PRO A N 1
ATOM 1610 C CA . PRO A 1 220 ? 11.464 4.240 -24.799 1.00 89.12 220 PRO A CA 1
ATOM 1611 C C . PRO A 1 220 ? 12.859 4.298 -24.165 1.00 89.12 220 PRO A C 1
ATOM 1613 O O . PRO A 1 220 ? 13.108 5.118 -23.287 1.00 89.12 220 PRO A O 1
ATOM 1616 N N . GLY A 1 221 ? 13.766 3.425 -24.608 1.00 87.62 221 GLY A N 1
ATOM 1617 C CA . GLY A 1 221 ? 15.124 3.322 -24.056 1.00 87.62 221 GLY A CA 1
ATOM 1618 C C . GLY A 1 221 ? 15.235 2.528 -22.748 1.00 87.62 221 GLY A C 1
ATOM 1619 O O . GLY A 1 221 ? 16.341 2.351 -22.246 1.00 87.62 221 GLY A O 1
ATOM 1620 N N . SER A 1 222 ? 14.125 2.024 -22.195 1.00 91.19 222 SER A N 1
ATOM 1621 C CA . SER A 1 222 ? 14.154 1.139 -21.023 1.00 91.19 222 SER A CA 1
ATOM 1622 C C . SER A 1 222 ? 14.376 -0.335 -21.408 1.00 91.19 222 SER A C 1
ATOM 1624 O O . SER A 1 222 ? 14.042 -0.746 -22.529 1.00 91.19 222 SER A O 1
ATOM 1626 N N . PRO A 1 223 ? 14.857 -1.180 -20.473 1.00 90.88 223 PRO A N 1
ATOM 1627 C CA . PRO A 1 223 ? 14.912 -2.629 -20.670 1.00 90.88 223 PRO A CA 1
ATOM 1628 C C . PRO A 1 223 ? 13.564 -3.257 -21.061 1.00 90.88 223 PRO A C 1
ATOM 1630 O O . PRO A 1 223 ? 13.527 -4.220 -21.827 1.00 90.88 223 PRO A O 1
ATOM 1633 N N . ALA A 1 224 ? 12.442 -2.739 -20.554 1.00 90.25 224 ALA A N 1
ATOM 1634 C CA . ALA A 1 224 ? 11.105 -3.203 -20.917 1.00 90.25 224 ALA A CA 1
ATOM 1635 C C . ALA A 1 224 ? 10.793 -2.970 -22.403 1.00 90.25 224 ALA A C 1
ATOM 1637 O O . ALA A 1 224 ? 10.314 -3.888 -23.071 1.00 90.25 224 ALA A O 1
ATOM 1638 N N . ALA A 1 225 ? 11.137 -1.796 -22.942 1.00 91.69 225 ALA A N 1
ATOM 1639 C CA . ALA A 1 225 ? 10.963 -1.501 -24.364 1.00 91.69 225 ALA A CA 1
ATOM 1640 C C . ALA A 1 225 ? 11.832 -2.405 -25.250 1.00 91.69 225 ALA A C 1
ATOM 1642 O O . ALA A 1 225 ? 11.356 -2.896 -26.271 1.00 91.69 225 ALA A O 1
ATOM 1643 N N . ALA A 1 226 ? 13.069 -2.694 -24.831 1.00 90.50 226 ALA A N 1
ATOM 1644 C CA . ALA A 1 226 ? 13.943 -3.623 -25.548 1.00 90.50 226 ALA A CA 1
ATOM 1645 C C . ALA A 1 226 ? 13.351 -5.044 -25.616 1.00 90.50 226 ALA A C 1
ATOM 1647 O O . ALA A 1 226 ? 13.358 -5.667 -26.675 1.00 90.50 226 ALA A O 1
ATOM 1648 N N . ARG A 1 227 ? 12.772 -5.540 -24.510 1.00 90.69 227 ARG A N 1
ATOM 1649 C CA . ARG A 1 227 ? 12.083 -6.845 -24.490 1.00 90.69 227 ARG A CA 1
ATOM 1650 C C . ARG A 1 227 ? 10.824 -6.858 -25.353 1.00 90.69 227 ARG A C 1
ATOM 1652 O O . ARG A 1 227 ? 10.529 -7.884 -25.953 1.00 90.69 227 ARG A O 1
ATOM 1659 N N . ALA A 1 228 ? 10.073 -5.758 -25.390 1.00 89.19 228 ALA A N 1
ATOM 1660 C CA . ALA A 1 228 ? 8.870 -5.648 -26.210 1.00 89.19 228 ALA A CA 1
ATOM 1661 C C . ALA A 1 228 ? 9.193 -5.630 -27.713 1.00 89.19 228 ALA A C 1
ATOM 1663 O O . ALA A 1 228 ? 8.466 -6.240 -28.483 1.00 89.19 228 ALA A O 1
ATOM 1664 N N . ALA A 1 229 ? 10.294 -4.988 -28.117 1.00 87.88 229 ALA A N 1
ATOM 1665 C CA . ALA A 1 229 ? 10.735 -4.932 -29.512 1.00 87.88 229 ALA A CA 1
ATOM 1666 C C . ALA A 1 229 ? 11.297 -6.264 -30.049 1.00 87.88 229 ALA A C 1
ATOM 1668 O O . ALA A 1 229 ? 11.413 -6.430 -31.258 1.00 87.88 229 ALA A O 1
ATOM 1669 N N . GLY A 1 230 ? 11.678 -7.188 -29.161 1.00 8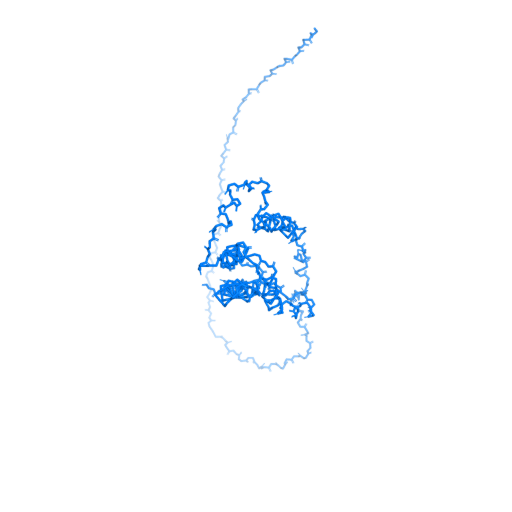3.31 230 GLY A N 1
ATOM 1670 C CA . GLY A 1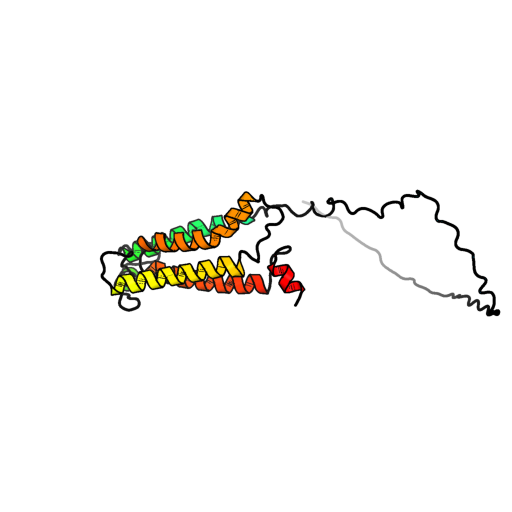 230 ? 12.170 -8.522 -29.518 1.00 83.31 230 GLY A CA 1
ATOM 1671 C C . GLY A 1 230 ? 11.103 -9.623 -29.544 1.00 83.31 230 GLY A C 1
ATOM 1672 O O . GLY A 1 230 ? 11.471 -10.787 -29.684 1.00 83.31 230 GLY A O 1
ATOM 1673 N N . ARG A 1 231 ? 9.822 -9.285 -29.345 1.00 66.00 231 ARG A N 1
ATOM 1674 C CA . ARG A 1 231 ? 8.669 -10.200 -29.425 1.00 66.00 231 ARG A CA 1
ATOM 1675 C C . ARG A 1 231 ? 7.926 -10.007 -30.737 1.00 66.00 231 ARG A C 1
ATOM 1677 O O . ARG A 1 231 ? 7.385 -11.021 -31.221 1.00 66.00 231 ARG A O 1
#

pLDDT: mean 77.96, std 21.76, range [35.12, 98.56]

Sequence (231 aa):
MGAVHRGRRGRRPRRTPAARGARRPAGARVGPGPAAAARAHPALPRPPGRREPAGPRRGPAADRRRARVPRLGLLPLLVQLPLWAALYHLVAQAAAGVPVGAMDAALVASLGAATVLGVPLAERGYLGAGWAHLIVVAGLAGTAALLSWVTQTYLVAPNTVLADVPEAVARVQHLVPALSALGLLVAAGFAPVALLVYWVCNALWTLAQQAVVTRWFPTPGSPAAARAAGR

Secondary structure (DSSP, 8-state):
-------------------------------------------PPPPS-----------TTSSTT-----TTTTHHHHHHHHHHHHHHHHHHHHHTT--BTTB-HHHHHHHHH-EETTEETT-BSSSSSHHHHHHHHHHHHHHHHHHHHHIIIIIIGGGS--TTS-HHHHHHHHHHHHHHHHHHHHHHTTSBHHHHHHHHHHHHHHHHHHHHHHHHSPPTTSHHHHHHHT-

Foldseek 3Di:
DDDDDDDDDDDDDDDDDDDDDDDDDDDDDDDDDDDDDPDDDPDDDDDPDDDDDPDPPPPPPPPPPPPDPPPCVCVVVVVVVVVVVVVQVCLLCLLVQHADDPRDNVNSVVQQPDDDQNHRQSDAAQDDPDDSNNCLLQVLLLLLLVLQLCCLPPQVQQLDADPPPDPVVVVVSVCVSVVVSVVSSVVRRGGGNNVSNVSNVVSVVSSVVSVVCLQPPRHPNGNSVVVNVVD

Radius of gyration: 37.25 Å; Cα contacts (8 Å, |Δi|>4): 177; chains: 1; bounding box: 80×74×102 Å

Solvent-accessible surface area (backbone atoms only — not comparable to full-atom values): 14178 Å² total; per-residue (Å²): 137,83,83,90,80,88,83,90,88,86,83,90,81,91,83,86,83,90,82,90,82,89,84,86,82,90,81,88,80,88,79,84,86,79,86,89,79,95,67,88,76,80,86,73,83,81,80,86,85,76,82,74,80,74,68,83,74,82,55,95,74,80,69,80,84,68,87,60,79,56,95,59,71,59,49,63,58,66,59,45,51,60,53,50,50,51,52,51,51,48,52,54,35,27,42,70,66,39,63,48,92,89,38,42,66,69,56,18,50,53,44,55,71,32,61,56,99,86,33,50,26,35,47,52,31,63,65,94,69,56,69,69,41,29,51,51,47,50,49,35,30,50,49,21,21,48,39,43,26,49,30,35,59,70,36,45,55,39,38,43,72,59,90,89,53,57,68,72,55,52,55,49,61,72,43,46,32,58,52,52,23,52,50,44,48,59,51,41,49,76,33,36,43,52,56,36,55,50,42,31,56,51,24,52,49,49,35,53,50,40,51,50,38,46,70,78,58,39,37,84,84,8,63,35,30,56,56,59,75,74,109

Mean predicted aligned error: 15.9 Å